Protein AF-A0A1J5AGY9-F1 (afdb_monomer)

Foldseek 3Di:
DDDDDDDDDLPVLVVVLVVLVVVLVVLLVVLVVVLVVLVVVLVVLVVLLVVLVVQLVVLVVQLVVLVVVLVVQQVPWDADPVRDIDGGDSVVSVVSNVVSVVSSVVSVVSNVVSVVVSVVSVVVSVVSVVVSVVVNCCSVVVSVVSSVVSVVVSVVVVVSVVPDDDPPPPDDDDDPDDDDDDPDPVVQAAEPVRLVVQVVCVVVVHDHDPVNLVNLQGHHDDDDPPCLVVVLVVLVVCCPDVSLVVVCPPDPSSVSVVVSSVVVNVNSVVVVPPD

Solvent-accessible surface area (backbone atoms only — not comparable to full-atom values): 15705 Å² total; per-residue (Å²): 135,87,82,82,79,88,82,87,60,66,65,60,44,54,51,49,39,51,49,46,53,51,51,36,52,54,53,53,50,52,54,49,52,52,52,51,52,53,49,53,51,51,52,52,42,52,52,50,43,53,49,30,52,52,49,30,56,54,29,51,51,49,28,53,52,29,48,53,50,33,54,52,40,68,66,62,42,51,65,50,97,87,69,50,76,45,80,55,90,43,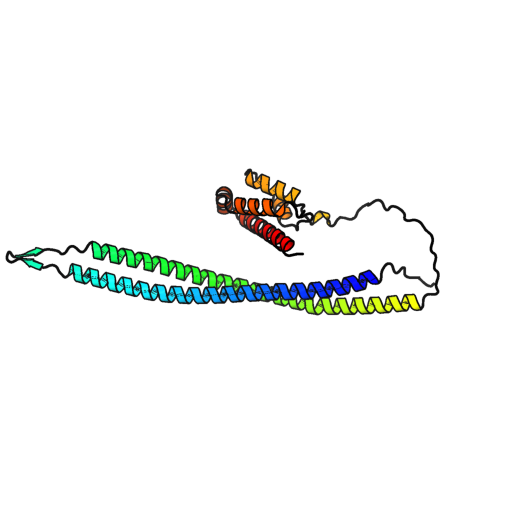65,72,36,52,52,50,27,52,52,32,48,51,56,27,51,53,32,51,52,51,38,52,51,42,53,54,49,46,54,52,50,53,51,54,48,53,55,46,52,57,54,50,49,54,50,50,50,47,43,51,57,53,40,52,52,50,36,52,51,38,52,50,52,45,54,53,51,54,52,50,62,74,68,51,80,88,76,82,78,86,82,80,80,85,77,87,75,76,92,74,80,71,91,49,76,73,80,63,44,28,42,51,69,59,47,48,57,53,50,54,38,48,75,71,69,48,89,79,51,77,65,58,58,54,46,53,66,35,56,69,75,56,84,61,87,86,50,54,73,62,52,51,55,49,52,54,52,49,75,69,31,68,68,50,58,54,58,51,71,81,41,85,69,34,59,58,50,52,53,32,53,54,51,50,52,53,51,55,54,54,60,69,71,53,132

pLDDT: mean 78.08, std 20.49, range [33.09, 98.69]

Structure (mmCIF, N/CA/C/O backbone):
data_AF-A0A1J5AGY9-F1
#
_entry.id   AF-A0A1J5AGY9-F1
#
loop_
_atom_site.group_PDB
_atom_site.id
_atom_site.type_symbol
_atom_site.label_atom_id
_atom_site.label_alt_id
_atom_site.label_comp_id
_atom_site.label_asym_id
_atom_site.label_entity_id
_atom_site.label_seq_id
_atom_site.pdbx_PDB_ins_code
_atom_site.Cartn_x
_atom_site.Cartn_y
_atom_site.Cartn_z
_atom_site.occupancy
_atom_site.B_iso_or_equiv
_atom_site.auth_seq_id
_atom_site.auth_comp_id
_atom_site.auth_asym_id
_atom_site.auth_atom_id
_atom_site.pdbx_PDB_model_num
ATOM 1 N N . MET A 1 1 ? -34.374 6.548 60.347 1.00 33.75 1 MET A N 1
ATOM 2 C CA . MET A 1 1 ? -34.953 7.187 59.148 1.00 33.75 1 MET A CA 1
ATOM 3 C C . MET A 1 1 ? -34.554 6.339 57.958 1.00 33.75 1 MET A C 1
ATOM 5 O O . MET A 1 1 ? -33.391 6.348 57.582 1.00 33.75 1 MET A O 1
ATOM 9 N N . SER A 1 2 ? -35.465 5.507 57.465 1.00 40.56 2 SER A N 1
ATOM 10 C CA . SER A 1 2 ? -35.191 4.561 56.382 1.00 40.56 2 SER A CA 1
ATOM 11 C C . SER A 1 2 ? -35.392 5.294 55.059 1.00 40.56 2 SER A C 1
ATOM 13 O O . SER A 1 2 ? -36.526 5.502 54.638 1.00 40.56 2 SER A O 1
ATOM 15 N N . ALA A 1 3 ? -34.308 5.758 54.439 1.00 46.19 3 ALA A N 1
ATOM 16 C CA . ALA A 1 3 ? -34.376 6.307 53.092 1.00 46.19 3 ALA A CA 1
ATOM 17 C C . ALA A 1 3 ? -34.614 5.145 52.114 1.00 46.19 3 ALA A C 1
ATOM 19 O O . ALA A 1 3 ? -33.726 4.326 51.887 1.00 46.19 3 ALA A O 1
ATOM 20 N N . SER A 1 4 ? -35.833 5.029 51.590 1.00 50.81 4 SER A N 1
ATOM 21 C CA . SER A 1 4 ? -36.157 4.093 50.514 1.00 50.81 4 SER A CA 1
ATOM 22 C C . SER A 1 4 ? -35.547 4.585 49.201 1.00 50.81 4 SER A C 1
ATOM 24 O O . SER A 1 4 ? -35.786 5.730 48.814 1.00 50.81 4 SER A O 1
ATOM 26 N N . ALA A 1 5 ? -34.779 3.742 48.512 1.00 57.56 5 ALA A N 1
ATOM 27 C CA . ALA A 1 5 ? -34.197 4.059 47.211 1.00 57.56 5 ALA A CA 1
ATOM 28 C C . ALA A 1 5 ? -35.205 3.754 46.089 1.00 57.56 5 ALA A C 1
ATOM 30 O O . ALA A 1 5 ? -35.786 2.671 46.052 1.00 57.56 5 ALA A O 1
ATOM 31 N N . HIS A 1 6 ? -35.424 4.703 45.174 1.00 52.31 6 HIS A N 1
ATOM 32 C CA . HIS A 1 6 ? -36.356 4.543 44.054 1.00 52.31 6 HIS A CA 1
ATOM 33 C C . HIS A 1 6 ? -35.640 3.884 42.863 1.00 52.31 6 HIS A C 1
ATOM 35 O O . HIS A 1 6 ? -35.004 4.558 42.053 1.00 52.31 6 HIS A O 1
ATOM 41 N N . VAL A 1 7 ? -35.690 2.553 42.786 1.00 62.47 7 VAL A N 1
ATOM 42 C CA . VAL A 1 7 ? -35.046 1.774 41.716 1.00 62.47 7 VAL A CA 1
ATOM 43 C C . VAL A 1 7 ? -35.918 1.824 40.458 1.00 62.47 7 VAL A C 1
ATOM 45 O O . VAL A 1 7 ? -36.996 1.240 40.436 1.00 62.47 7 VAL A O 1
ATOM 48 N N . GLN A 1 8 ? -35.471 2.538 39.419 1.00 67.75 8 GLN A N 1
ATOM 49 C CA . GLN A 1 8 ? -36.268 2.756 38.201 1.00 67.75 8 GLN A CA 1
ATOM 50 C C . GLN A 1 8 ? -36.145 1.625 37.165 1.00 67.75 8 GLN A C 1
ATOM 52 O O . GLN A 1 8 ? -37.133 1.300 36.515 1.00 67.75 8 GLN A O 1
ATOM 57 N N . SER A 1 9 ? -34.959 1.023 36.986 1.00 75.69 9 SER A N 1
ATOM 58 C CA . SER A 1 9 ? -34.772 -0.088 36.037 1.00 75.69 9 SER A CA 1
ATOM 59 C C . SER A 1 9 ? -33.483 -0.873 36.298 1.00 75.69 9 SER A C 1
ATOM 61 O O . SER A 1 9 ? -32.386 -0.371 36.062 1.00 75.69 9 SER A O 1
ATOM 63 N N . ILE A 1 10 ? -33.616 -2.122 36.755 1.00 83.12 10 ILE A N 1
ATOM 64 C CA . ILE A 1 10 ? -32.500 -3.085 36.839 1.00 83.12 10 ILE A CA 1
ATOM 65 C C . ILE A 1 10 ? -32.135 -3.593 35.436 1.00 83.12 10 ILE A C 1
ATOM 67 O O . ILE A 1 10 ? -30.956 -3.755 35.127 1.00 83.12 10 ILE A O 1
ATOM 71 N N . GLN A 1 11 ? -33.134 -3.747 34.558 1.00 83.25 11 GLN A N 1
ATOM 72 C CA . GLN A 1 11 ? -32.946 -4.195 33.176 1.00 83.25 11 GLN A CA 1
ATOM 73 C C . GLN A 1 11 ? -31.962 -3.300 32.410 1.00 83.25 11 GLN A C 1
ATOM 75 O O . GLN A 1 11 ? -31.091 -3.806 31.715 1.00 83.25 11 GLN A O 1
ATOM 80 N N . ALA A 1 12 ? -32.021 -1.979 32.615 1.00 86.69 12 ALA A N 1
ATOM 81 C CA . ALA A 1 12 ? -31.101 -1.041 31.971 1.00 86.69 12 ALA A CA 1
ATOM 82 C C . ALA A 1 12 ? -29.620 -1.296 32.324 1.00 86.69 12 ALA A C 1
ATOM 84 O O . ALA A 1 12 ? -28.738 -1.047 31.501 1.00 86.69 12 ALA A O 1
ATOM 85 N N . LEU A 1 13 ? -29.327 -1.799 33.531 1.00 88.44 13 LEU A N 1
ATOM 86 C CA . LEU A 1 13 ? -27.960 -2.135 33.945 1.00 88.44 13 LEU A CA 1
ATOM 87 C C . LEU A 1 13 ? -27.463 -3.417 33.269 1.00 88.44 13 LEU A C 1
ATOM 89 O O . LEU A 1 13 ? -26.303 -3.475 32.854 1.00 88.44 13 LEU A O 1
ATOM 93 N N . ASP A 1 14 ? -28.327 -4.425 33.131 1.00 88.50 14 ASP A N 1
ATOM 94 C CA . ASP A 1 14 ? -27.970 -5.668 32.442 1.00 88.50 14 ASP A CA 1
ATOM 95 C C . ASP A 1 14 ? -27.850 -5.451 30.923 1.00 88.50 14 ASP A C 1
ATOM 97 O O . ASP A 1 14 ? -26.897 -5.927 30.298 1.00 88.50 14 ASP A O 1
ATOM 101 N N . ASP A 1 15 ? -28.713 -4.609 30.345 1.00 90.94 15 ASP A N 1
ATOM 102 C CA . ASP A 1 15 ? -28.623 -4.171 28.950 1.00 90.94 15 ASP A CA 1
ATOM 103 C C . ASP A 1 15 ? -27.297 -3.446 28.677 1.00 90.94 15 ASP A C 1
ATOM 105 O O . ASP A 1 15 ? -26.617 -3.744 27.688 1.00 90.94 15 ASP A O 1
ATOM 109 N N . LEU A 1 16 ? -26.884 -2.535 29.571 1.00 91.06 16 LEU A N 1
ATOM 110 C CA . LEU A 1 16 ? -25.600 -1.836 29.478 1.00 91.06 16 LEU A CA 1
ATOM 111 C C . LEU A 1 16 ? -24.417 -2.806 29.596 1.00 91.06 16 LEU A C 1
ATOM 113 O O . LEU A 1 16 ? -23.471 -2.724 28.810 1.00 91.06 16 LEU A O 1
ATOM 117 N N . LYS A 1 17 ? -24.467 -3.756 30.535 1.00 91.19 17 LYS A N 1
ATOM 118 C CA . LYS A 1 17 ? -23.443 -4.803 30.689 1.00 91.19 17 LYS A CA 1
ATOM 119 C C . LYS A 1 17 ? -23.304 -5.638 29.411 1.00 91.19 17 LYS A C 1
ATOM 121 O O . LYS A 1 17 ? -22.180 -5.916 28.976 1.00 91.19 17 LYS A O 1
ATOM 126 N N . GLY A 1 18 ? -24.426 -6.002 28.790 1.00 93.19 18 GLY A N 1
ATOM 127 C CA . GLY A 1 18 ? -24.460 -6.692 27.501 1.00 93.19 18 GLY A CA 1
ATOM 128 C C . GLY A 1 18 ? -23.907 -5.837 26.358 1.00 93.19 18 GLY A C 1
ATOM 129 O O . GLY A 1 18 ? -23.096 -6.319 25.566 1.00 93.19 18 GLY A O 1
ATOM 130 N N . ALA A 1 19 ? -24.284 -4.557 26.296 1.00 93.81 19 ALA A N 1
ATOM 131 C CA . ALA A 1 19 ? -23.793 -3.609 25.295 1.00 93.81 19 ALA A CA 1
ATOM 132 C C . ALA A 1 19 ? -22.272 -3.414 25.375 1.00 93.81 19 ALA A C 1
ATOM 134 O O . ALA A 1 19 ? -21.602 -3.442 24.347 1.00 93.81 19 ALA A O 1
ATOM 135 N N . LEU A 1 20 ? -21.715 -3.315 26.584 1.00 94.25 20 LEU A N 1
ATOM 136 C CA . LEU A 1 20 ? -20.270 -3.251 26.818 1.00 94.25 20 LEU A CA 1
ATOM 137 C C . LEU A 1 20 ? -19.538 -4.500 26.302 1.00 94.25 20 LEU A C 1
ATOM 139 O O . LEU A 1 20 ? -18.468 -4.395 25.702 1.00 94.25 20 LEU A O 1
ATOM 143 N N . GLY A 1 21 ? -20.132 -5.683 26.482 1.00 93.00 21 GLY A N 1
ATOM 144 C CA . GLY A 1 21 ? -19.574 -6.937 25.973 1.00 93.00 21 GLY A CA 1
ATOM 145 C C . GLY A 1 21 ? -19.531 -6.987 24.447 1.00 93.00 21 GLY A C 1
ATOM 146 O O . GLY A 1 21 ? -18.503 -7.362 23.880 1.00 93.00 21 GLY A O 1
ATOM 147 N N . ARG A 1 22 ? -20.622 -6.561 23.794 1.00 95.69 22 ARG A N 1
ATOM 148 C CA . ARG A 1 22 ? -20.698 -6.447 22.329 1.00 95.69 22 ARG A CA 1
ATOM 149 C C . ARG A 1 22 ? -19.694 -5.433 21.794 1.00 95.69 22 ARG A C 1
ATOM 151 O O . ARG A 1 22 ? -18.901 -5.784 20.930 1.00 95.69 22 ARG A O 1
ATOM 158 N N . PHE A 1 23 ? -19.641 -4.242 22.391 1.00 94.19 23 PHE A N 1
ATOM 159 C CA . PHE A 1 23 ? -18.681 -3.200 22.028 1.00 94.19 23 PHE A CA 1
ATOM 160 C C . PHE A 1 23 ? -17.231 -3.700 22.079 1.00 94.19 23 PHE A C 1
ATOM 162 O O . PHE A 1 23 ? -16.467 -3.461 21.148 1.00 94.19 23 PHE A O 1
ATOM 169 N N . ARG A 1 24 ? -16.844 -4.435 23.133 1.00 95.12 24 ARG A N 1
ATOM 170 C CA . ARG A 1 24 ? -15.504 -5.037 23.214 1.00 95.12 24 ARG A CA 1
ATOM 171 C C . ARG A 1 24 ? -15.242 -5.999 22.054 1.00 95.12 24 ARG A C 1
ATOM 173 O O . ARG A 1 24 ? -14.165 -5.931 21.468 1.00 95.12 24 ARG A O 1
ATOM 180 N N . GLY A 1 25 ? -16.195 -6.880 21.746 1.00 94.62 25 GLY A N 1
ATOM 181 C CA . GLY A 1 25 ? -16.075 -7.831 20.637 1.00 94.62 25 GLY A CA 1
ATOM 182 C C . GLY A 1 25 ? -15.908 -7.127 19.290 1.00 94.62 25 GLY A C 1
ATOM 183 O O . GLY A 1 25 ? -14.923 -7.364 18.597 1.00 94.62 25 GLY A O 1
ATOM 184 N N . GLU A 1 26 ? -16.806 -6.191 18.981 1.00 96.62 26 GLU A N 1
ATOM 185 C CA . GLU A 1 26 ? -16.789 -5.403 17.741 1.00 96.62 26 GLU A CA 1
ATOM 186 C C . GLU A 1 26 ? -15.494 -4.584 17.599 1.00 96.62 26 GLU A C 1
ATOM 188 O O . GLU A 1 26 ? -14.875 -4.561 16.535 1.00 96.62 26 GLU A O 1
ATOM 193 N N . ALA A 1 27 ? -15.022 -3.954 18.681 1.00 94.81 27 ALA A N 1
ATOM 194 C CA . ALA A 1 27 ? -13.773 -3.196 18.670 1.00 94.81 27 ALA A CA 1
ATOM 195 C C . ALA A 1 27 ? -12.551 -4.095 18.420 1.00 94.81 27 ALA A C 1
ATOM 197 O O . ALA A 1 27 ? -11.654 -3.731 17.657 1.00 94.81 27 ALA A O 1
ATOM 198 N N . GLN A 1 28 ? -12.493 -5.273 19.048 1.00 95.06 28 GLN A N 1
ATOM 199 C CA . GLN A 1 28 ? -11.395 -6.221 18.845 1.00 95.06 28 GLN A CA 1
ATOM 200 C C . GLN A 1 28 ? -11.384 -6.783 17.421 1.00 95.06 28 GLN A C 1
ATOM 202 O O . GLN A 1 28 ? -10.312 -6.877 16.817 1.00 95.06 28 GLN A O 1
ATOM 207 N N . GLU A 1 29 ? -12.557 -7.102 16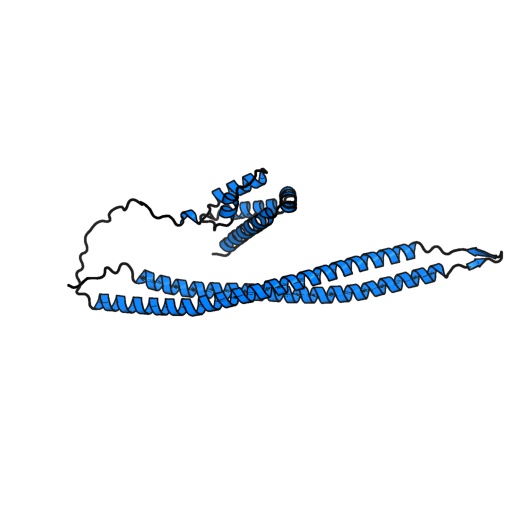.878 1.00 96.62 29 GLU A N 1
ATOM 208 C CA . GLU A 1 29 ? -12.720 -7.561 15.501 1.00 96.62 29 GLU A CA 1
ATOM 209 C C . GLU A 1 29 ? -12.265 -6.494 14.501 1.00 96.62 29 GLU A C 1
ATOM 211 O O . GLU A 1 29 ? -11.408 -6.773 13.659 1.00 96.62 29 GLU A O 1
ATOM 216 N N . ALA A 1 30 ? -12.733 -5.250 14.650 1.00 96.50 30 ALA A N 1
ATOM 217 C CA . ALA A 1 30 ? -12.342 -4.138 13.785 1.00 96.50 30 ALA A CA 1
ATOM 218 C C . ALA A 1 30 ? -10.824 -3.884 13.815 1.00 96.50 30 ALA A C 1
ATOM 220 O O . ALA A 1 30 ? -10.188 -3.727 12.769 1.00 96.50 30 ALA A O 1
ATOM 221 N N . LEU A 1 31 ? -10.210 -3.912 15.006 1.00 96.50 31 LEU A N 1
ATOM 222 C CA . LEU A 1 31 ? -8.757 -3.781 15.148 1.00 96.50 31 LEU A CA 1
ATOM 223 C C . LEU A 1 31 ? -8.003 -4.963 14.523 1.00 96.50 31 LEU A C 1
ATOM 225 O O . LEU A 1 31 ? -6.897 -4.792 14.010 1.00 96.50 31 LEU A O 1
ATOM 229 N N . GLY A 1 32 ? -8.553 -6.174 14.601 1.00 95.25 32 GLY A N 1
ATOM 230 C CA . GLY A 1 32 ? -7.985 -7.358 13.961 1.00 95.25 32 GLY A CA 1
ATOM 231 C C . GLY A 1 32 ? -8.046 -7.275 12.435 1.00 95.25 32 GLY A C 1
ATOM 232 O O . GLY A 1 32 ? -7.049 -7.558 11.770 1.00 95.25 32 GLY A O 1
ATOM 233 N N . ALA A 1 33 ? -9.180 -6.835 11.888 1.00 96.56 33 ALA A N 1
ATOM 234 C CA . ALA A 1 33 ? -9.384 -6.655 10.454 1.00 96.56 33 ALA A CA 1
ATOM 235 C C . ALA A 1 33 ? -8.416 -5.615 9.871 1.00 96.56 33 ALA A C 1
ATOM 237 O O . ALA A 1 33 ? -7.717 -5.900 8.898 1.00 96.56 33 ALA A O 1
ATOM 238 N N . ALA A 1 34 ? -8.290 -4.451 10.515 1.00 95.81 34 ALA A N 1
ATOM 239 C CA . ALA A 1 34 ? -7.338 -3.423 10.096 1.00 95.81 34 ALA A CA 1
ATOM 240 C C . ALA A 1 34 ? -5.879 -3.915 10.166 1.00 95.81 34 ALA A C 1
ATOM 242 O O . ALA A 1 34 ? -5.091 -3.652 9.261 1.00 95.81 34 ALA A O 1
ATOM 243 N N . GLU A 1 35 ? -5.512 -4.697 11.186 1.00 96.50 35 GLU A N 1
ATOM 244 C CA . GLU A 1 35 ? -4.162 -5.266 11.302 1.00 96.50 35 GLU A CA 1
ATOM 245 C C . GLU A 1 35 ? -3.855 -6.287 10.191 1.00 96.50 35 GLU A C 1
ATOM 247 O O . GLU A 1 35 ? -2.726 -6.363 9.704 1.00 96.50 35 GLU A O 1
ATOM 252 N N . GLN A 1 36 ? -4.848 -7.076 9.772 1.00 96.94 36 GLN A N 1
ATOM 253 C CA . GLN A 1 36 ? -4.701 -7.977 8.626 1.00 96.94 36 GLN A CA 1
ATOM 254 C C . GLN A 1 36 ? -4.500 -7.203 7.323 1.00 96.94 36 GLN A C 1
ATOM 256 O O . GLN A 1 36 ? -3.632 -7.575 6.538 1.00 96.94 36 GLN A O 1
ATOM 261 N N . GLU A 1 37 ? -5.249 -6.124 7.110 1.00 96.81 37 GLU A N 1
ATOM 262 C CA . GLU A 1 37 ? -5.139 -5.332 5.884 1.00 96.81 37 GLU A CA 1
ATOM 263 C C . GLU A 1 37 ? -3.804 -4.589 5.780 1.00 96.81 37 GLU A C 1
ATOM 265 O O . GLU A 1 37 ? -3.175 -4.563 4.720 1.00 96.81 37 GLU A O 1
ATOM 270 N N . ILE A 1 38 ? -3.308 -4.076 6.908 1.00 96.00 38 ILE A N 1
ATOM 271 C CA . ILE A 1 38 ? -1.967 -3.490 6.996 1.00 96.00 38 ILE A CA 1
ATOM 272 C C . ILE A 1 38 ? -0.905 -4.522 6.601 1.00 96.00 38 ILE A C 1
ATOM 274 O O . ILE A 1 38 ? -0.046 -4.215 5.777 1.00 96.00 38 ILE A O 1
ATOM 278 N N . ARG A 1 39 ? -0.982 -5.751 7.132 1.00 96.56 39 ARG A N 1
ATOM 279 C CA . ARG A 1 39 ? -0.046 -6.830 6.771 1.00 96.56 39 ARG A CA 1
ATOM 280 C C . ARG A 1 39 ? -0.100 -7.165 5.283 1.00 96.56 39 ARG A C 1
ATOM 282 O O . ARG A 1 39 ? 0.939 -7.158 4.637 1.00 96.56 39 ARG A O 1
ATOM 289 N N . ARG A 1 40 ? -1.299 -7.361 4.719 1.00 96.50 40 ARG A N 1
ATOM 290 C CA . ARG A 1 40 ? -1.468 -7.616 3.275 1.00 96.50 40 ARG A CA 1
ATOM 291 C C . ARG A 1 40 ? -0.849 -6.509 2.425 1.00 96.50 40 ARG A C 1
ATOM 293 O O . ARG A 1 40 ? -0.184 -6.794 1.435 1.00 96.50 40 ARG A O 1
ATOM 300 N N . THR A 1 41 ? -1.037 -5.254 2.828 1.00 95.06 41 THR A N 1
ATOM 301 C CA . THR A 1 41 ? -0.467 -4.095 2.130 1.00 95.06 41 THR A CA 1
ATOM 302 C C . THR A 1 41 ? 1.062 -4.086 2.205 1.00 95.06 41 THR A C 1
ATOM 304 O O . THR A 1 41 ? 1.723 -3.812 1.204 1.00 95.06 41 THR A O 1
ATOM 307 N N . GLN A 1 42 ? 1.636 -4.400 3.370 1.00 95.94 42 GLN A N 1
ATOM 308 C CA . GLN A 1 42 ? 3.086 -4.510 3.554 1.00 95.94 42 GLN A CA 1
ATOM 309 C C . GLN A 1 42 ? 3.679 -5.633 2.698 1.00 95.94 42 GLN A C 1
ATOM 311 O O . GLN A 1 42 ? 4.652 -5.397 1.982 1.00 95.94 42 GLN A O 1
ATOM 316 N N . ASP A 1 43 ? 3.057 -6.813 2.710 1.00 96.88 43 ASP A N 1
ATOM 317 C CA . ASP A 1 43 ? 3.481 -7.963 1.910 1.00 96.88 43 ASP A CA 1
ATOM 318 C C . ASP A 1 43 ? 3.429 -7.633 0.410 1.00 96.88 43 ASP A C 1
ATOM 320 O O . ASP A 1 43 ? 4.414 -7.813 -0.310 1.00 96.88 43 ASP A O 1
ATOM 324 N N . TRP A 1 44 ? 2.329 -7.034 -0.054 1.00 97.12 44 TRP A N 1
ATOM 325 C CA . TRP A 1 44 ? 2.181 -6.594 -1.442 1.00 97.12 44 TRP A CA 1
ATOM 326 C C . TRP A 1 44 ? 3.234 -5.551 -1.850 1.00 97.12 44 TRP A C 1
ATOM 328 O O . TRP A 1 44 ? 3.811 -5.641 -2.938 1.00 97.12 44 TRP A O 1
ATOM 338 N N . LEU A 1 45 ? 3.536 -4.570 -0.991 1.00 95.81 45 LEU A N 1
ATOM 339 C CA . LEU A 1 45 ? 4.590 -3.583 -1.260 1.00 95.81 45 LEU A CA 1
ATOM 340 C C . LEU A 1 45 ? 5.979 -4.226 -1.303 1.00 95.81 45 LEU A C 1
ATOM 342 O O . LEU A 1 45 ? 6.809 -3.830 -2.126 1.00 95.81 45 LEU A O 1
ATOM 346 N N . GLN A 1 46 ? 6.235 -5.228 -0.464 1.00 96.81 46 GLN A N 1
ATOM 347 C CA . GLN A 1 46 ? 7.489 -5.973 -0.474 1.00 96.81 46 GLN A CA 1
ATOM 348 C C . GLN A 1 46 ? 7.642 -6.799 -1.760 1.00 96.81 46 GLN A C 1
ATOM 350 O O . GLN A 1 46 ? 8.712 -6.797 -2.375 1.00 96.81 46 GLN A O 1
ATOM 355 N N . GLU A 1 47 ? 6.573 -7.448 -2.224 1.00 97.31 47 GLU A N 1
ATOM 356 C CA . GLU A 1 47 ? 6.546 -8.120 -3.527 1.00 97.31 47 GLU A CA 1
ATOM 357 C C . GLU A 1 47 ? 6.792 -7.135 -4.675 1.00 97.31 47 GLU A C 1
ATOM 359 O O . GLU A 1 47 ? 7.606 -7.401 -5.564 1.00 97.31 47 GLU A O 1
ATOM 364 N N . ARG A 1 48 ? 6.148 -5.960 -4.640 1.00 97.00 48 ARG A N 1
ATOM 365 C CA . ARG A 1 48 ? 6.360 -4.889 -5.627 1.00 97.00 48 ARG A CA 1
ATOM 366 C C . ARG A 1 48 ? 7.796 -4.388 -5.622 1.00 97.00 48 ARG A C 1
ATOM 368 O O . ARG A 1 48 ? 8.352 -4.153 -6.694 1.00 97.00 48 ARG A O 1
ATOM 375 N N . LEU A 1 49 ? 8.408 -4.251 -4.448 1.00 97.56 49 LEU A N 1
ATOM 376 C CA . LEU A 1 49 ? 9.802 -3.840 -4.321 1.00 97.56 49 LEU A CA 1
ATOM 377 C C . LEU A 1 49 ? 10.717 -4.847 -5.023 1.00 97.56 49 LEU A C 1
ATOM 379 O O . LEU A 1 49 ? 11.546 -4.452 -5.842 1.00 97.56 49 LEU A O 1
ATOM 383 N N . ASN A 1 50 ? 10.529 -6.138 -4.746 1.00 97.81 50 ASN A N 1
ATOM 384 C CA . ASN A 1 50 ? 11.308 -7.213 -5.359 1.00 97.81 50 ASN A CA 1
ATOM 385 C C . ASN A 1 50 ? 11.105 -7.254 -6.882 1.00 97.81 50 ASN A C 1
ATOM 387 O O . ASN A 1 50 ? 12.070 -7.362 -7.639 1.00 97.81 50 ASN A O 1
ATOM 391 N N . TYR A 1 51 ? 9.857 -7.114 -7.339 1.00 98.31 51 TYR A N 1
ATOM 392 C CA . TYR A 1 51 ? 9.521 -7.055 -8.759 1.00 98.31 51 TYR A CA 1
ATOM 393 C C . TYR A 1 51 ? 10.266 -5.920 -9.467 1.00 98.31 51 TYR A C 1
ATOM 395 O O . TYR A 1 51 ? 10.973 -6.168 -10.441 1.00 98.31 51 TYR A O 1
ATOM 403 N N . TRP A 1 52 ? 10.177 -4.687 -8.960 1.00 97.19 52 TRP A N 1
ATOM 404 C CA . TRP A 1 52 ? 10.817 -3.544 -9.612 1.00 97.19 52 TRP A CA 1
ATOM 405 C C . TRP A 1 52 ? 12.344 -3.590 -9.548 1.00 97.19 52 TRP A C 1
ATOM 407 O O . TRP A 1 52 ? 12.995 -3.174 -10.500 1.00 97.19 52 TRP A O 1
ATOM 417 N N . GLN A 1 53 ? 12.933 -4.156 -8.491 1.00 98.44 53 GLN A N 1
ATOM 418 C CA . GLN A 1 53 ? 14.378 -4.415 -8.448 1.00 98.44 53 GLN A CA 1
ATOM 419 C C . GLN A 1 53 ? 14.815 -5.376 -9.562 1.00 98.44 53 GLN A C 1
ATOM 421 O O . GLN A 1 53 ? 15.770 -5.094 -10.288 1.00 98.44 53 GLN A O 1
ATOM 426 N N . ASN A 1 54 ? 14.094 -6.485 -9.734 1.00 98.38 54 ASN A N 1
ATOM 427 C CA . ASN A 1 54 ? 14.374 -7.452 -10.796 1.00 98.38 54 ASN A CA 1
ATOM 428 C C . ASN A 1 54 ? 14.179 -6.839 -12.184 1.00 98.38 54 ASN A C 1
ATOM 430 O O . ASN A 1 54 ? 14.988 -7.052 -13.086 1.00 98.38 54 ASN A O 1
ATOM 434 N N . GLU A 1 55 ? 13.136 -6.034 -12.345 1.00 97.62 55 GLU A N 1
ATOM 435 C CA . GLU A 1 55 ? 12.836 -5.341 -13.587 1.00 97.62 55 GLU A CA 1
ATOM 436 C C . GLU A 1 55 ? 13.882 -4.288 -13.964 1.00 97.62 55 GLU A C 1
ATOM 438 O O . GLU A 1 55 ? 14.240 -4.184 -15.137 1.00 97.62 55 GLU A O 1
ATOM 443 N N . VAL A 1 56 ? 14.405 -3.535 -12.992 1.00 98.50 56 VAL A N 1
ATOM 444 C CA . VAL A 1 56 ? 15.536 -2.621 -13.207 1.00 98.50 56 VAL A CA 1
ATOM 445 C C . VAL A 1 56 ? 16.752 -3.412 -13.684 1.00 98.50 56 VAL A C 1
ATOM 447 O O . VAL A 1 56 ? 17.313 -3.082 -14.726 1.00 98.50 56 VAL A O 1
ATOM 450 N N . ASN A 1 57 ? 17.109 -4.508 -13.008 1.00 98.56 57 ASN A N 1
ATOM 451 C CA . ASN A 1 57 ? 18.237 -5.353 -13.415 1.00 98.56 57 ASN A CA 1
ATOM 452 C C . ASN A 1 57 ? 18.061 -5.903 -14.843 1.00 98.56 57 ASN A C 1
ATOM 454 O O . ASN A 1 57 ? 18.990 -5.860 -15.653 1.00 98.56 57 ASN A O 1
ATOM 458 N N . ARG A 1 58 ? 16.856 -6.382 -15.179 1.00 98.38 58 ARG A N 1
ATOM 459 C CA . ARG A 1 58 ? 16.519 -6.885 -16.518 1.00 98.38 58 ARG A CA 1
ATOM 460 C C . ARG A 1 58 ? 16.673 -5.802 -17.585 1.00 98.38 58 ARG A C 1
ATOM 462 O O . ARG A 1 58 ? 17.311 -6.034 -18.608 1.00 98.38 58 ARG A O 1
ATOM 469 N N . ARG A 1 59 ? 16.119 -4.613 -17.347 1.00 97.88 59 ARG A N 1
ATOM 470 C CA . ARG A 1 59 ? 16.150 -3.499 -18.307 1.00 97.88 59 ARG A CA 1
ATOM 471 C C . ARG A 1 59 ? 17.540 -2.883 -18.444 1.00 97.88 59 ARG A C 1
ATOM 473 O O . ARG A 1 59 ? 17.912 -2.474 -19.539 1.00 97.88 59 ARG A O 1
ATOM 480 N N . GLN A 1 60 ? 18.350 -2.882 -17.386 1.00 98.62 60 GLN A N 1
ATOM 481 C CA . GLN A 1 60 ? 19.768 -2.519 -17.476 1.00 98.62 60 GLN A CA 1
ATOM 482 C C . GLN A 1 60 ? 20.520 -3.446 -18.434 1.00 98.62 60 GLN A C 1
ATOM 484 O O . GLN A 1 60 ? 21.324 -2.981 -19.243 1.00 98.62 60 GLN A O 1
ATOM 489 N N . GLU A 1 61 ? 20.240 -4.747 -18.385 1.00 98.62 61 GLU A N 1
ATOM 490 C CA . GLU A 1 61 ? 20.823 -5.708 -19.318 1.00 98.62 61 GLU A CA 1
ATOM 491 C C . GLU A 1 61 ? 20.332 -5.484 -20.761 1.00 98.62 61 GLU A C 1
ATOM 493 O O . GLU A 1 61 ? 21.128 -5.542 -21.697 1.00 98.62 61 GLU A O 1
ATOM 498 N N . GLU A 1 62 ? 19.058 -5.134 -20.966 1.00 98.12 62 GLU A N 1
ATOM 499 C CA . GLU A 1 62 ? 18.542 -4.735 -22.287 1.00 98.12 62 GLU A CA 1
ATOM 500 C C . GLU A 1 62 ? 19.257 -3.495 -22.840 1.00 98.12 62 GLU A C 1
ATOM 502 O O . GLU A 1 62 ? 19.668 -3.492 -24.003 1.00 98.12 62 GLU A O 1
ATOM 507 N N . VAL A 1 63 ? 19.478 -2.474 -22.006 1.00 98.69 63 VAL A N 1
ATOM 508 C CA . VAL A 1 63 ? 20.243 -1.274 -22.380 1.00 98.69 63 VAL A CA 1
ATOM 509 C C . VAL A 1 63 ? 21.671 -1.644 -22.779 1.00 98.69 63 VAL A C 1
ATOM 511 O O . VAL A 1 63 ? 22.143 -1.198 -23.825 1.00 98.69 63 VAL A O 1
ATOM 514 N N . ARG A 1 64 ? 22.355 -2.501 -22.007 1.00 98.69 64 ARG A N 1
ATOM 515 C CA . ARG A 1 64 ? 23.711 -2.972 -22.347 1.00 98.69 64 ARG A CA 1
ATOM 516 C C . ARG A 1 64 ? 23.739 -3.702 -23.688 1.00 98.69 64 ARG A C 1
ATOM 518 O O . ARG A 1 64 ? 24.624 -3.446 -24.505 1.00 98.69 64 ARG A O 1
ATOM 525 N N . ARG A 1 65 ? 22.763 -4.575 -23.949 1.00 98.44 65 ARG A N 1
ATOM 526 C CA . ARG A 1 65 ? 22.649 -5.308 -25.221 1.00 98.44 65 ARG A CA 1
ATOM 527 C C . ARG A 1 65 ? 22.389 -4.378 -26.401 1.00 98.44 65 ARG A C 1
ATOM 529 O O . ARG A 1 65 ? 23.039 -4.537 -27.435 1.00 98.44 65 ARG A O 1
ATOM 536 N N . ALA A 1 66 ? 21.481 -3.414 -26.248 1.00 98.38 66 ALA A N 1
ATOM 537 C CA . ALA A 1 66 ? 21.175 -2.425 -27.278 1.00 98.38 66 ALA A CA 1
ATOM 538 C C . ALA A 1 66 ? 22.386 -1.524 -27.571 1.00 98.38 66 ALA A C 1
ATOM 540 O O . ALA A 1 66 ? 22.729 -1.320 -28.733 1.00 98.38 66 ALA A O 1
ATOM 541 N N . ALA A 1 67 ? 23.096 -1.073 -26.532 1.00 98.44 67 ALA A N 1
ATOM 542 C CA . ALA A 1 67 ? 24.318 -0.286 -26.675 1.00 98.44 67 ALA A CA 1
ATOM 543 C C . ALA A 1 67 ? 25.422 -1.076 -27.394 1.00 98.44 67 ALA A C 1
ATOM 545 O O . ALA A 1 67 ? 26.058 -0.564 -28.312 1.00 98.44 67 ALA A O 1
ATOM 546 N N . ALA A 1 68 ? 25.608 -2.353 -27.043 1.00 98.50 68 ALA A N 1
ATOM 547 C CA . ALA A 1 68 ? 26.558 -3.221 -27.731 1.00 98.50 68 ALA A CA 1
ATOM 548 C C . ALA A 1 68 ? 26.167 -3.470 -29.199 1.00 98.50 68 ALA A C 1
ATOM 550 O O . ALA A 1 68 ? 27.041 -3.562 -30.057 1.00 98.50 68 ALA A O 1
ATOM 551 N N . ALA A 1 69 ? 24.871 -3.589 -29.510 1.00 98.00 69 ALA A N 1
ATOM 552 C CA . ALA A 1 69 ? 24.390 -3.732 -30.884 1.00 98.00 69 ALA A CA 1
ATOM 553 C C . ALA A 1 69 ? 24.634 -2.468 -31.716 1.00 98.00 69 ALA A C 1
ATOM 555 O O . ALA A 1 69 ? 25.135 -2.574 -32.834 1.00 98.00 69 ALA A O 1
ATOM 556 N N . LEU A 1 70 ? 24.364 -1.292 -31.144 1.00 98.19 70 LEU A N 1
ATOM 557 C CA . LEU A 1 70 ? 24.679 -0.010 -31.767 1.00 98.19 70 LEU A CA 1
ATOM 558 C C . LEU A 1 70 ? 26.182 0.118 -32.044 1.00 98.19 70 LEU A C 1
ATOM 560 O O . LEU A 1 70 ? 26.563 0.412 -33.172 1.00 98.19 70 LEU A O 1
ATOM 564 N N . ALA A 1 71 ? 27.031 -0.192 -31.061 1.00 97.75 71 ALA A N 1
ATOM 565 C CA . ALA A 1 71 ? 28.483 -0.151 -31.230 1.00 97.75 71 ALA A CA 1
ATOM 566 C C . ALA A 1 71 ? 28.972 -1.103 -32.338 1.00 97.75 71 ALA A C 1
ATOM 568 O O . ALA A 1 71 ? 29.833 -0.737 -33.136 1.00 97.75 71 ALA A O 1
ATOM 569 N N . ARG A 1 72 ? 28.396 -2.313 -32.436 1.00 97.56 72 ARG A N 1
ATOM 570 C CA . ARG A 1 72 ? 28.699 -3.252 -33.531 1.00 97.56 72 ARG A CA 1
ATOM 571 C C . ARG A 1 72 ? 28.276 -2.712 -34.894 1.00 97.56 72 ARG A C 1
ATOM 573 O O . ARG A 1 72 ? 29.034 -2.871 -35.843 1.00 97.56 72 ARG A O 1
ATOM 580 N N . CYS A 1 73 ? 27.100 -2.089 -34.988 1.00 97.31 73 CYS A N 1
ATOM 581 C CA . CYS A 1 73 ? 26.653 -1.447 -36.222 1.00 97.31 73 CYS A CA 1
ATOM 582 C C . CYS A 1 73 ? 27.607 -0.319 -36.617 1.00 97.31 73 CYS A C 1
ATOM 584 O O . CYS A 1 73 ? 28.102 -0.307 -37.731 1.00 97.31 73 CYS A O 1
ATOM 586 N N . GLN A 1 74 ? 27.953 0.578 -35.691 1.00 95.50 74 GLN A N 1
ATOM 587 C CA . GLN A 1 74 ? 28.860 1.697 -35.968 1.00 95.50 74 GLN A CA 1
ATOM 588 C C . GLN A 1 74 ? 30.243 1.229 -36.449 1.00 95.50 74 GLN A C 1
ATOM 590 O O . GLN A 1 74 ? 30.865 1.887 -37.280 1.00 95.50 74 GLN A O 1
ATOM 595 N N . ALA A 1 75 ? 30.703 0.069 -35.972 1.00 95.50 75 ALA A N 1
ATOM 596 C CA . ALA A 1 75 ? 31.956 -0.551 -36.392 1.00 95.50 75 ALA A CA 1
ATOM 597 C C . ALA A 1 75 ? 31.877 -1.322 -37.727 1.00 95.50 75 ALA A C 1
ATOM 599 O O . ALA A 1 75 ? 32.914 -1.751 -38.225 1.00 95.50 75 ALA A O 1
ATOM 600 N N . SER A 1 76 ? 30.692 -1.520 -38.319 1.00 95.19 76 SER A N 1
ATOM 601 C CA . SER A 1 76 ? 30.519 -2.315 -39.547 1.00 95.19 76 SER A CA 1
ATOM 602 C C . SER A 1 76 ? 30.683 -1.514 -40.844 1.00 95.19 76 SER A C 1
ATOM 604 O O . SER A 1 76 ? 30.298 -1.995 -41.912 1.00 95.19 76 SER A O 1
ATOM 606 N N . GLY A 1 77 ? 31.201 -0.286 -40.769 1.00 92.69 77 GLY A N 1
ATOM 607 C CA . GLY A 1 77 ? 31.566 0.480 -41.958 1.00 92.69 77 GLY A CA 1
ATOM 608 C C . GLY A 1 77 ? 32.691 -0.196 -42.735 1.00 92.69 77 GLY A C 1
ATOM 609 O O . GLY A 1 77 ? 33.500 -0.932 -42.170 1.00 92.69 77 GLY A O 1
ATOM 610 N N . TYR A 1 78 ? 32.744 0.042 -44.041 1.00 93.12 78 TYR A N 1
ATOM 611 C CA . TYR A 1 78 ? 33.755 -0.558 -44.910 1.00 93.12 78 TYR A CA 1
ATOM 612 C C . TYR A 1 78 ? 34.319 0.464 -45.891 1.00 93.12 78 TYR A C 1
ATOM 614 O O . TYR A 1 78 ? 33.666 1.446 -46.239 1.00 93.12 78 TYR A O 1
ATOM 622 N N . THR A 1 79 ? 35.541 0.218 -46.351 1.00 94.38 79 THR A N 1
ATOM 623 C CA . THR A 1 79 ? 36.197 1.030 -47.379 1.00 94.38 79 THR A CA 1
ATOM 624 C C . THR A 1 79 ? 36.110 0.306 -48.719 1.00 94.38 79 THR A C 1
ATOM 626 O O . THR A 1 79 ? 36.402 -0.890 -48.793 1.00 94.38 79 THR A O 1
ATOM 629 N N . ASP A 1 80 ? 35.684 1.004 -49.770 1.00 92.25 80 ASP A N 1
ATOM 630 C CA . ASP A 1 80 ? 35.614 0.444 -51.122 1.00 92.25 80 ASP A CA 1
ATOM 631 C C . ASP A 1 80 ? 37.003 0.309 -51.781 1.00 92.25 80 ASP A C 1
ATOM 633 O O . ASP A 1 80 ? 38.036 0.695 -51.226 1.00 92.25 80 ASP A O 1
ATOM 637 N N . ARG A 1 81 ? 37.044 -0.266 -52.991 1.00 90.56 81 ARG A N 1
ATOM 638 C CA . ARG A 1 81 ? 38.293 -0.433 -53.758 1.00 90.56 81 ARG A CA 1
ATOM 639 C C . ARG A 1 81 ? 38.908 0.897 -54.201 1.00 90.56 81 ARG A C 1
ATOM 641 O O . ARG A 1 81 ? 40.094 0.925 -54.514 1.00 90.56 81 ARG A O 1
ATOM 648 N N . GLU A 1 82 ? 38.126 1.975 -54.217 1.00 93.00 82 GLU A N 1
ATOM 649 C CA . GLU A 1 82 ? 38.586 3.330 -54.525 1.00 93.00 82 GLU A CA 1
ATOM 650 C C . GLU A 1 82 ? 39.085 4.085 -53.278 1.00 93.00 82 GLU A C 1
ATOM 652 O O . GLU A 1 82 ? 39.473 5.249 -53.378 1.00 93.00 82 GLU A O 1
ATOM 657 N N . GLY A 1 83 ? 39.105 3.439 -52.107 1.00 92.44 83 GLY A N 1
ATOM 658 C CA . GLY A 1 83 ? 39.578 4.027 -50.856 1.00 92.44 83 GLY A CA 1
ATOM 659 C C . GLY A 1 83 ? 38.557 4.928 -50.153 1.00 92.44 83 GLY A C 1
ATOM 660 O O . GLY A 1 83 ? 38.922 5.603 -49.190 1.00 92.44 83 GLY A O 1
ATOM 661 N N . ARG A 1 84 ? 37.289 4.958 -50.589 1.00 93.25 84 ARG A N 1
ATOM 662 C CA . ARG A 1 84 ? 36.231 5.740 -49.930 1.00 93.25 84 ARG A CA 1
ATOM 663 C C . ARG A 1 84 ? 35.575 4.924 -48.824 1.00 93.25 84 ARG A C 1
ATOM 665 O O . ARG A 1 84 ? 35.206 3.768 -49.020 1.00 93.25 84 ARG A O 1
ATOM 672 N N . TYR A 1 85 ? 35.422 5.545 -47.659 1.00 92.81 85 TYR A N 1
ATOM 673 C CA . TYR A 1 85 ? 34.753 4.943 -46.510 1.00 92.81 85 TYR A CA 1
ATOM 674 C C . TYR A 1 85 ? 33.233 5.107 -46.608 1.00 92.81 85 TYR A C 1
ATOM 676 O O . TYR A 1 85 ? 32.735 6.220 -46.789 1.00 92.81 85 TYR A O 1
ATOM 684 N N . HIS A 1 86 ? 32.505 4.006 -46.433 1.00 92.62 86 HIS A N 1
ATOM 685 C CA . HIS A 1 86 ? 31.046 3.952 -46.399 1.00 92.62 86 HIS A CA 1
ATOM 686 C C . HIS A 1 86 ? 30.586 3.679 -44.969 1.00 92.62 86 HIS A C 1
ATOM 688 O O . HIS A 1 86 ? 30.820 2.598 -44.418 1.00 92.62 86 HIS A O 1
ATOM 694 N N . ALA A 1 87 ? 29.939 4.675 -44.360 1.00 92.38 87 ALA A N 1
ATOM 695 C CA . ALA A 1 87 ? 29.376 4.545 -43.023 1.00 92.38 87 ALA A CA 1
ATOM 696 C C . ALA A 1 87 ? 28.094 3.684 -43.046 1.00 92.38 87 ALA A C 1
ATOM 698 O O . ALA A 1 87 ? 27.287 3.820 -43.969 1.00 92.38 87 ALA A O 1
ATOM 699 N N . PRO A 1 88 ? 27.884 2.818 -42.043 1.00 95.00 88 PRO A N 1
ATOM 700 C CA . PRO A 1 88 ? 26.668 2.023 -41.920 1.00 95.00 88 PRO A CA 1
ATOM 701 C C . PRO A 1 88 ? 25.501 2.877 -41.400 1.00 95.00 88 PRO A C 1
ATOM 703 O O . PRO A 1 88 ? 25.697 3.781 -40.588 1.00 95.00 88 PRO A O 1
ATOM 706 N N . ASP A 1 89 ? 24.275 2.572 -41.834 1.00 95.12 89 ASP A N 1
ATOM 707 C CA . ASP A 1 89 ? 23.062 3.162 -41.255 1.00 95.12 89 ASP A CA 1
ATOM 708 C C . ASP A 1 89 ? 22.704 2.444 -39.947 1.00 95.12 89 ASP A C 1
ATOM 710 O O . ASP A 1 89 ? 22.325 1.269 -39.944 1.00 95.12 89 ASP A O 1
ATOM 714 N N . CYS A 1 90 ? 22.834 3.162 -38.830 1.00 96.69 90 CYS A N 1
ATOM 715 C CA . CYS A 1 90 ? 22.587 2.640 -37.488 1.00 96.69 90 CYS A CA 1
ATOM 716 C C . CYS A 1 90 ? 21.371 3.261 -36.786 1.00 96.69 90 CYS A C 1
ATOM 718 O O . CYS A 1 90 ? 21.155 2.992 -35.602 1.00 96.69 90 CYS A O 1
ATOM 720 N N . THR A 1 91 ? 20.543 4.028 -37.500 1.00 97.44 91 THR A N 1
ATOM 721 C CA . THR A 1 91 ? 19.387 4.763 -36.943 1.00 97.44 91 THR A CA 1
ATOM 722 C C . THR A 1 91 ? 18.412 3.869 -36.162 1.00 97.44 91 THR A C 1
ATOM 724 O O . THR A 1 91 ? 17.951 4.222 -35.074 1.00 97.44 91 THR A O 1
ATOM 727 N N . ALA A 1 92 ? 18.143 2.655 -36.652 1.00 97.00 92 ALA A N 1
ATOM 728 C CA . ALA A 1 92 ? 17.282 1.688 -35.965 1.00 97.00 92 ALA A CA 1
ATOM 729 C C . ALA A 1 92 ? 17.855 1.221 -34.608 1.00 97.00 92 ALA A C 1
ATOM 731 O O . ALA A 1 92 ? 17.109 1.022 -33.641 1.00 97.00 92 ALA A O 1
ATOM 732 N N . TYR A 1 93 ? 19.179 1.064 -34.510 1.00 96.94 93 TYR A N 1
ATOM 733 C CA . TYR A 1 93 ? 19.853 0.665 -33.271 1.00 96.94 93 TYR A CA 1
ATOM 734 C C . TYR A 1 93 ? 19.878 1.807 -32.252 1.00 96.94 93 TYR A C 1
ATOM 736 O O . TYR A 1 93 ? 19.695 1.559 -31.059 1.00 96.94 93 TYR A O 1
ATOM 744 N N . GLU A 1 94 ? 20.029 3.050 -32.712 1.00 97.75 94 GLU A N 1
ATOM 745 C CA . GLU A 1 94 ? 19.932 4.247 -31.868 1.00 97.75 94 GLU A CA 1
ATOM 746 C C . GLU A 1 94 ? 18.539 4.373 -31.248 1.00 97.75 94 GLU A C 1
ATOM 748 O O . GLU A 1 94 ? 18.412 4.515 -30.030 1.00 97.75 94 GLU A O 1
ATOM 753 N N . HIS A 1 95 ? 17.485 4.222 -32.057 1.00 98.25 95 HIS A N 1
ATOM 754 C CA . HIS A 1 95 ? 16.109 4.240 -31.562 1.00 98.25 95 HIS A CA 1
ATOM 755 C C . HIS A 1 95 ? 15.840 3.098 -30.566 1.00 98.25 95 HIS A C 1
ATOM 757 O O . HIS A 1 95 ? 15.200 3.301 -29.533 1.00 98.25 95 HIS A O 1
ATOM 763 N N . THR A 1 96 ? 16.374 1.901 -30.832 1.00 97.75 96 THR A N 1
ATOM 764 C CA . THR A 1 96 ? 16.259 0.748 -29.922 1.00 97.75 96 THR A CA 1
ATOM 765 C C . THR A 1 96 ? 16.923 1.027 -28.572 1.00 97.75 96 THR A C 1
ATOM 767 O O . THR A 1 96 ? 16.329 0.759 -27.525 1.00 97.75 96 THR A O 1
ATOM 770 N N . LEU A 1 97 ? 18.130 1.603 -28.574 1.00 98.56 97 LEU A N 1
ATOM 771 C CA . LEU A 1 97 ? 18.823 2.004 -27.350 1.00 98.56 97 LEU A CA 1
ATOM 772 C C . LEU A 1 97 ? 18.031 3.070 -26.588 1.00 98.56 97 LEU A C 1
ATOM 774 O O . LEU A 1 97 ? 17.832 2.934 -25.380 1.00 98.56 97 LEU A O 1
ATOM 778 N N . GLN A 1 98 ? 17.524 4.086 -27.288 1.00 98.50 98 GLN A N 1
ATOM 779 C CA . GLN A 1 98 ? 16.716 5.140 -26.680 1.00 98.50 98 GLN A CA 1
ATOM 780 C C . GLN A 1 98 ? 15.451 4.570 -26.022 1.00 98.50 98 GLN A C 1
ATOM 782 O O . GLN A 1 98 ? 15.102 4.955 -24.906 1.00 98.50 98 GLN A O 1
ATOM 787 N N . GLN A 1 99 ? 14.767 3.628 -26.676 1.00 98.25 99 GLN A N 1
ATOM 788 C CA . GLN A 1 99 ? 13.590 2.971 -26.111 1.00 98.25 99 GLN A CA 1
ATOM 789 C C . GLN A 1 99 ? 13.938 2.144 -24.865 1.00 98.25 99 GLN A C 1
ATOM 791 O O . GLN A 1 99 ? 13.217 2.213 -23.868 1.00 98.25 99 GLN A O 1
ATOM 796 N N . ALA A 1 100 ? 15.038 1.385 -24.897 1.00 97.50 100 ALA A N 1
ATOM 797 C CA . ALA A 1 100 ? 15.497 0.606 -23.748 1.00 97.50 100 ALA A CA 1
ATOM 798 C C . ALA A 1 100 ? 15.835 1.510 -22.548 1.00 97.50 100 ALA A C 1
ATOM 800 O O . ALA A 1 100 ? 15.445 1.210 -21.421 1.00 97.50 100 ALA A O 1
ATOM 801 N N . GLN A 1 101 ? 16.488 2.650 -22.793 1.00 98.38 101 GLN A N 1
ATOM 802 C CA . GLN A 1 101 ? 16.806 3.640 -21.759 1.00 98.38 101 GLN A CA 1
ATOM 803 C C . GLN A 1 101 ? 15.547 4.250 -21.131 1.00 98.38 101 GLN A C 1
ATOM 805 O O . GLN A 1 101 ? 15.472 4.344 -19.909 1.00 98.38 101 GLN A O 1
ATOM 810 N N . ARG A 1 102 ? 14.535 4.604 -21.936 1.00 98.44 102 ARG A N 1
ATOM 811 C CA . ARG A 1 102 ? 13.252 5.118 -21.417 1.00 98.44 102 ARG A CA 1
ATOM 812 C C . ARG A 1 102 ? 12.564 4.106 -20.504 1.00 98.44 102 ARG A C 1
ATOM 814 O O . ARG A 1 102 ? 12.173 4.446 -19.395 1.00 98.44 102 ARG A O 1
ATOM 821 N N . ARG A 1 103 ? 12.490 2.842 -20.931 1.00 95.69 103 ARG A N 1
ATOM 822 C CA . ARG A 1 103 ? 11.903 1.761 -20.121 1.00 95.69 103 ARG A CA 1
ATOM 823 C C . ARG A 1 103 ? 12.662 1.541 -18.815 1.00 95.69 103 ARG A C 1
ATOM 825 O O . ARG A 1 103 ? 12.046 1.251 -17.792 1.00 95.69 103 ARG A O 1
ATOM 832 N N . LEU A 1 104 ? 13.993 1.639 -18.842 1.00 98.38 104 LEU A N 1
ATOM 833 C CA . LEU A 1 104 ? 14.807 1.560 -17.630 1.00 98.38 104 LEU A CA 1
ATOM 834 C C . LEU A 1 104 ? 14.476 2.711 -16.672 1.00 98.38 104 LEU A C 1
ATOM 836 O O .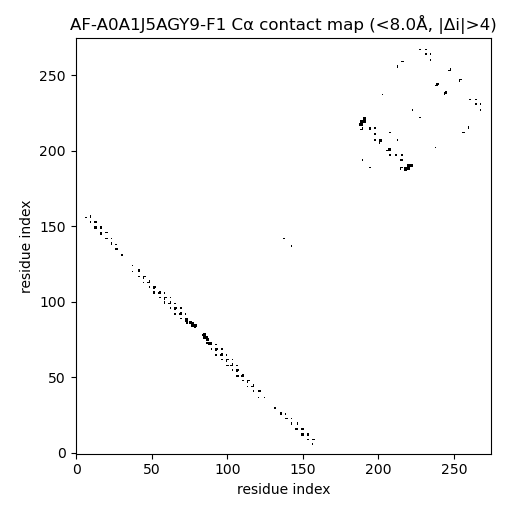 LEU A 1 104 ? 14.223 2.457 -15.499 1.00 98.38 104 LEU A O 1
ATOM 840 N N . GLN A 1 105 ? 14.402 3.942 -17.180 1.00 98.06 105 GLN A N 1
ATOM 841 C CA . GLN A 1 105 ? 14.053 5.114 -16.379 1.00 98.06 105 GLN A CA 1
ATOM 842 C C . GLN A 1 105 ? 12.671 4.970 -15.722 1.00 98.06 105 GLN A C 1
ATOM 844 O O . GLN A 1 105 ? 12.527 5.241 -14.532 1.00 98.06 105 GLN A O 1
ATOM 849 N N . GLU A 1 106 ? 11.667 4.492 -16.463 1.00 96.62 106 GLU A N 1
ATOM 850 C CA . GLU A 1 106 ? 10.334 4.189 -15.921 1.00 96.62 106 GLU A CA 1
ATOM 851 C C . GLU A 1 106 ? 10.418 3.192 -14.753 1.00 96.62 106 GLU A C 1
ATOM 853 O O . GLU A 1 106 ? 9.842 3.413 -13.690 1.00 96.62 106 GLU A O 1
ATOM 858 N N . ALA A 1 107 ? 11.195 2.117 -14.911 1.00 96.12 107 ALA A N 1
ATOM 859 C CA . ALA A 1 107 ? 11.383 1.111 -13.868 1.00 96.12 107 ALA A CA 1
ATOM 860 C C . ALA A 1 107 ? 12.079 1.665 -12.616 1.00 96.12 107 ALA A C 1
ATOM 862 O O . ALA A 1 107 ? 11.721 1.308 -11.494 1.00 96.12 107 ALA A O 1
ATOM 863 N N . GLU A 1 108 ? 13.078 2.528 -12.801 1.00 97.50 108 GLU A N 1
ATOM 864 C CA . GLU A 1 108 ? 13.799 3.184 -11.710 1.00 97.50 108 GLU A CA 1
ATOM 865 C C . GLU A 1 108 ? 12.890 4.152 -10.942 1.00 97.50 108 GLU A C 1
ATOM 867 O O . GLU A 1 108 ? 12.912 4.169 -9.709 1.00 97.50 108 GLU A O 1
ATOM 872 N N . MET A 1 109 ? 12.039 4.902 -11.650 1.00 97.81 109 MET A N 1
ATOM 873 C CA . MET A 1 109 ? 11.027 5.766 -11.037 1.00 97.81 109 MET A CA 1
ATOM 874 C C . MET A 1 109 ? 10.033 4.958 -10.199 1.00 97.81 109 MET A C 1
ATOM 876 O O . MET A 1 109 ? 9.766 5.312 -9.048 1.00 97.81 109 MET A O 1
ATOM 880 N N . GLU A 1 110 ? 9.532 3.843 -10.731 1.00 94.38 110 GLU A N 1
ATOM 881 C CA . GLU A 1 110 ? 8.628 2.958 -9.993 1.00 94.38 110 GLU A CA 1
ATOM 882 C C . GLU A 1 110 ? 9.299 2.327 -8.768 1.00 94.38 110 GLU A C 1
ATOM 884 O O . GLU A 1 110 ? 8.702 2.254 -7.692 1.00 94.38 110 GLU A O 1
ATOM 889 N N . LEU A 1 111 ? 10.575 1.950 -8.873 1.00 97.69 111 LEU A N 1
ATOM 890 C CA . LEU A 1 111 ? 11.341 1.447 -7.735 1.00 97.69 111 LEU A CA 1
ATOM 891 C C . LEU A 1 111 ? 11.455 2.495 -6.614 1.00 97.69 111 LEU A C 1
ATOM 893 O O . LEU A 1 111 ? 11.290 2.163 -5.436 1.00 97.69 111 LEU A O 1
ATOM 897 N N . VAL A 1 112 ? 11.716 3.758 -6.959 1.00 97.56 112 VAL A N 1
ATOM 898 C CA . VAL A 1 112 ? 11.744 4.866 -5.989 1.00 97.56 112 VAL A CA 1
ATOM 899 C C . VAL A 1 112 ? 10.364 5.076 -5.364 1.00 97.56 112 VAL A C 1
ATOM 901 O O . VAL A 1 112 ? 10.263 5.200 -4.140 1.00 97.56 112 VAL A O 1
ATOM 904 N N . ASN A 1 113 ? 9.300 5.054 -6.172 1.00 96.31 113 ASN A N 1
ATOM 905 C CA . ASN A 1 113 ? 7.924 5.183 -5.695 1.00 96.31 113 ASN A CA 1
ATOM 906 C C . ASN A 1 113 ? 7.573 4.092 -4.678 1.00 96.31 113 ASN A C 1
ATOM 908 O O . ASN A 1 113 ? 7.069 4.405 -3.599 1.00 96.31 113 ASN A O 1
ATOM 912 N N . VAL A 1 114 ? 7.874 2.827 -4.982 1.00 96.69 114 VAL A N 1
ATOM 913 C CA . VAL A 1 114 ? 7.577 1.706 -4.081 1.00 96.69 114 VAL A CA 1
ATOM 914 C C . VAL A 1 114 ? 8.387 1.789 -2.791 1.00 96.69 114 VAL A C 1
ATOM 916 O O . VAL A 1 114 ? 7.828 1.577 -1.719 1.00 96.69 114 VAL A O 1
ATOM 919 N N . ARG A 1 115 ? 9.669 2.176 -2.846 1.00 97.75 115 ARG A N 1
ATOM 920 C CA . ARG A 1 115 ? 10.477 2.397 -1.631 1.00 97.75 115 ARG A CA 1
ATOM 921 C C . ARG A 1 115 ? 9.883 3.479 -0.733 1.00 97.75 115 ARG A C 1
ATOM 923 O O . ARG A 1 115 ? 9.833 3.301 0.483 1.00 97.75 115 ARG A O 1
ATOM 930 N N . ARG A 1 116 ? 9.416 4.583 -1.326 1.00 97.94 116 ARG A N 1
ATOM 931 C CA . ARG A 1 116 ? 8.751 5.666 -0.592 1.00 97.94 116 ARG A CA 1
ATOM 932 C C . ARG A 1 116 ? 7.480 5.165 0.092 1.00 97.94 116 ARG A C 1
ATOM 934 O O . ARG A 1 116 ? 7.311 5.397 1.285 1.00 97.94 116 ARG A O 1
ATOM 941 N N . TRP A 1 117 ? 6.613 4.467 -0.640 1.00 96.06 117 TRP A N 1
ATOM 942 C CA . TRP A 1 117 ? 5.366 3.933 -0.087 1.00 96.06 117 TRP A CA 1
ATOM 943 C C . TRP A 1 117 ? 5.604 2.887 0.999 1.00 96.06 117 TRP A C 1
ATOM 945 O O . TRP A 1 117 ? 4.936 2.929 2.026 1.00 96.06 117 TRP A O 1
ATOM 955 N N . LEU A 1 118 ? 6.594 2.008 0.828 1.00 95.25 118 LEU A N 1
ATOM 956 C CA . LEU A 1 118 ? 6.970 1.026 1.845 1.00 95.25 118 LEU A CA 1
ATOM 957 C C . LEU A 1 118 ? 7.367 1.706 3.162 1.00 95.25 118 LEU A C 1
ATOM 959 O O . LEU A 1 118 ? 6.873 1.328 4.221 1.00 95.25 118 LEU A O 1
ATOM 963 N N . ALA A 1 119 ? 8.197 2.753 3.099 1.00 96.75 119 ALA A N 1
ATOM 964 C CA . ALA A 1 119 ? 8.590 3.514 4.284 1.00 96.75 119 ALA A CA 1
ATOM 965 C C . ALA A 1 119 ? 7.389 4.194 4.966 1.00 96.75 119 ALA A C 1
ATOM 967 O O . ALA A 1 119 ? 7.234 4.091 6.183 1.00 96.75 119 ALA A O 1
ATOM 968 N N . GLN A 1 120 ? 6.513 4.838 4.188 1.00 97.31 120 GLN A N 1
ATOM 969 C CA . GLN A 1 120 ? 5.318 5.505 4.715 1.00 97.31 120 GLN A CA 1
ATOM 970 C C . GLN A 1 120 ? 4.344 4.517 5.366 1.00 97.31 120 GLN A C 1
ATOM 972 O O . GLN A 1 120 ? 3.858 4.764 6.468 1.00 97.31 120 GLN A O 1
ATOM 977 N N . VAL A 1 121 ? 4.096 3.371 4.727 1.00 96.00 121 VAL A N 1
ATOM 978 C CA . VAL A 1 121 ? 3.211 2.331 5.268 1.00 96.00 121 VAL A CA 1
ATOM 979 C C . VAL A 1 121 ? 3.807 1.697 6.521 1.00 96.00 121 VAL A C 1
ATOM 981 O O . VAL A 1 121 ? 3.073 1.441 7.469 1.00 96.00 121 VAL A O 1
ATOM 984 N N . HIS A 1 122 ? 5.122 1.477 6.582 1.00 97.00 122 HIS A N 1
ATOM 985 C CA . HIS A 1 122 ? 5.772 0.983 7.800 1.00 97.00 122 HIS A CA 1
ATOM 986 C C . HIS A 1 122 ? 5.614 1.954 8.973 1.00 97.00 122 HIS A C 1
ATOM 988 O O . HIS A 1 122 ? 5.307 1.517 10.082 1.00 97.00 122 HIS A O 1
ATOM 994 N N . GLN A 1 123 ? 5.775 3.255 8.728 1.00 97.12 123 GLN A N 1
ATOM 995 C CA . GLN A 1 123 ? 5.568 4.275 9.752 1.00 97.12 123 GLN A CA 1
ATOM 996 C C . GLN A 1 123 ? 4.106 4.307 10.222 1.00 97.12 123 GLN A C 1
ATOM 998 O O . GLN A 1 123 ? 3.843 4.146 11.411 1.00 97.12 123 GLN A O 1
ATOM 1003 N N . ALA A 1 124 ? 3.152 4.408 9.292 1.00 95.31 124 ALA A N 1
ATOM 1004 C CA . ALA A 1 124 ? 1.726 4.425 9.619 1.00 95.31 124 ALA A CA 1
ATOM 1005 C C . ALA A 1 124 ? 1.275 3.143 10.344 1.00 95.31 124 ALA A C 1
ATOM 1007 O O . ALA A 1 124 ? 0.455 3.193 11.261 1.00 95.31 124 ALA A O 1
ATOM 1008 N N . ALA A 1 125 ? 1.838 1.988 9.977 1.00 96.94 125 ALA A N 1
ATOM 1009 C CA . ALA A 1 125 ? 1.586 0.722 10.655 1.00 96.94 125 ALA A CA 1
ATOM 1010 C C . ALA A 1 125 ? 2.109 0.722 12.098 1.00 96.94 125 ALA A C 1
ATOM 1012 O O . ALA A 1 125 ? 1.429 0.210 12.987 1.00 96.94 125 ALA A O 1
ATOM 1013 N N . ALA A 1 126 ? 3.290 1.293 12.350 1.00 96.38 126 ALA A N 1
ATOM 1014 C CA . ALA A 1 126 ? 3.835 1.415 13.700 1.00 96.38 126 ALA A CA 1
ATOM 1015 C C . ALA A 1 126 ? 2.950 2.316 14.578 1.00 96.38 126 ALA A C 1
ATOM 1017 O O . ALA A 1 126 ? 2.593 1.929 15.694 1.00 96.38 126 ALA A O 1
ATOM 1018 N N . ASP A 1 127 ? 2.519 3.460 14.044 1.00 96.56 127 ASP A N 1
ATOM 1019 C CA . ASP A 1 127 ? 1.619 4.384 14.739 1.00 96.56 127 ASP A CA 1
ATOM 1020 C C . ASP A 1 127 ? 0.269 3.717 15.045 1.00 96.56 127 ASP A C 1
ATOM 1022 O O . ASP A 1 127 ? -0.217 3.761 16.181 1.00 96.56 127 ASP A O 1
ATOM 1026 N N . TYR A 1 128 ? -0.298 3.006 14.062 1.00 96.88 128 TYR A N 1
ATOM 1027 C CA . TYR A 1 128 ? -1.505 2.202 14.245 1.00 96.88 128 TYR A CA 1
ATOM 1028 C C . TYR A 1 128 ? -1.334 1.164 15.357 1.00 96.88 128 TYR A C 1
ATOM 1030 O O . TYR A 1 128 ? -2.199 1.054 16.222 1.00 96.88 128 TYR A O 1
ATOM 1038 N N . GLN A 1 129 ? -0.226 0.418 15.379 1.00 96.44 129 GLN A N 1
ATOM 1039 C CA . GLN A 1 129 ? 0.006 -0.621 16.386 1.00 96.44 129 GLN A CA 1
ATOM 1040 C C . GLN A 1 129 ? 0.013 -0.059 17.810 1.00 96.44 129 GLN A C 1
ATOM 1042 O O . GLN A 1 129 ? -0.527 -0.698 18.716 1.00 96.44 129 GLN A O 1
ATOM 1047 N N . VAL A 1 130 ? 0.583 1.130 18.021 1.00 96.75 130 VAL A N 1
ATOM 1048 C CA . VAL A 1 130 ? 0.568 1.797 19.331 1.00 96.75 130 VAL A CA 1
ATOM 1049 C C . VAL A 1 130 ? -0.866 2.135 19.748 1.00 96.75 130 VAL A C 1
ATOM 1051 O O . VAL A 1 130 ? -1.285 1.781 20.855 1.00 96.75 130 VAL A O 1
ATOM 1054 N N . GLN A 1 131 ? -1.646 2.756 18.859 1.00 96.19 131 GLN A N 1
ATOM 1055 C CA . GLN A 1 131 ? -3.032 3.138 19.159 1.00 96.19 131 GLN A CA 1
ATOM 1056 C C . GLN A 1 131 ? -3.946 1.918 19.337 1.00 96.19 131 GLN A C 1
ATOM 1058 O O . GLN A 1 131 ? -4.738 1.861 20.280 1.00 96.19 131 GLN A O 1
ATOM 1063 N N . ALA A 1 132 ? -3.792 0.903 18.487 1.00 96.56 132 ALA A N 1
ATOM 1064 C CA . ALA A 1 132 ? -4.546 -0.341 18.546 1.00 96.56 132 ALA A CA 1
ATOM 1065 C C . ALA A 1 132 ? -4.287 -1.100 19.853 1.00 96.56 132 ALA A C 1
ATOM 1067 O O . ALA A 1 132 ? -5.231 -1.583 20.476 1.00 96.56 132 ALA A O 1
ATOM 1068 N N . ARG A 1 133 ? -3.029 -1.173 20.314 1.00 95.88 133 ARG A N 1
ATOM 1069 C CA . ARG A 1 133 ? -2.687 -1.785 21.611 1.00 95.88 133 ARG A CA 1
ATOM 1070 C C . ARG A 1 133 ? -3.362 -1.056 22.765 1.00 95.88 133 ARG A C 1
ATOM 1072 O O . ARG A 1 133 ? -4.004 -1.707 23.586 1.00 95.88 133 ARG A O 1
ATOM 1079 N N . ARG A 1 134 ? -3.291 0.278 22.784 1.00 95.19 134 ARG A N 1
ATOM 1080 C CA . ARG A 1 134 ? -3.947 1.099 23.810 1.00 95.19 134 ARG A CA 1
ATOM 1081 C C . ARG A 1 134 ? -5.457 0.867 23.833 1.00 95.19 134 ARG A C 1
ATOM 1083 O O . ARG A 1 134 ? -6.030 0.679 24.903 1.00 95.19 134 ARG A O 1
ATOM 1090 N N . LEU A 1 135 ? -6.106 0.846 22.669 1.00 94.38 135 LEU A N 1
ATOM 1091 C CA . LEU A 1 135 ? -7.545 0.604 22.586 1.00 94.38 135 LEU A CA 1
ATOM 1092 C C . LEU A 1 135 ? -7.913 -0.828 23.008 1.00 94.38 135 LEU A C 1
ATOM 1094 O O . LEU A 1 135 ? -8.887 -1.003 23.739 1.00 94.38 135 LEU A O 1
ATOM 1098 N N . ARG A 1 136 ? -7.129 -1.846 22.625 1.00 95.00 136 ARG A N 1
ATOM 1099 C CA . ARG A 1 136 ? -7.324 -3.235 23.091 1.00 95.00 136 ARG A CA 1
ATOM 1100 C C . ARG A 1 136 ? -7.215 -3.340 24.608 1.00 95.00 136 ARG A C 1
ATOM 1102 O O . ARG A 1 136 ? -8.057 -3.974 25.236 1.00 95.00 136 ARG A O 1
ATOM 1109 N N . GLU A 1 137 ? -6.213 -2.707 25.206 1.00 93.88 137 GLU A N 1
ATOM 1110 C CA . GLU A 1 137 ? -6.017 -2.736 26.656 1.00 93.88 137 GLU A CA 1
ATOM 1111 C C . GLU A 1 137 ? -7.168 -2.044 27.399 1.00 93.88 137 GLU A C 1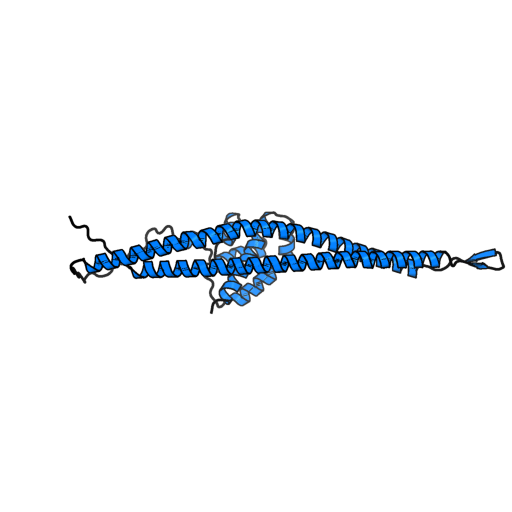
ATOM 1113 O O . GLU A 1 137 ? -7.715 -2.609 28.351 1.00 93.88 137 GLU A O 1
ATOM 1118 N N . LEU A 1 138 ? -7.592 -0.869 26.920 1.00 91.00 138 LEU A N 1
ATOM 1119 C CA . LEU A 1 138 ? -8.737 -0.136 27.462 1.00 91.00 138 LEU A CA 1
ATOM 1120 C C . LEU A 1 138 ? -10.029 -0.952 27.361 1.00 91.00 138 LEU A C 1
ATOM 1122 O O . LEU A 1 138 ? -10.729 -1.120 28.357 1.00 91.00 138 LEU A O 1
ATOM 1126 N N . THR A 1 139 ? -10.334 -1.490 26.181 1.00 93.19 139 THR A N 1
ATOM 1127 C CA . THR A 1 139 ? -11.567 -2.256 25.931 1.00 93.19 139 THR A CA 1
ATOM 1128 C C . THR A 1 139 ? -11.578 -3.611 26.622 1.00 93.19 139 THR A C 1
ATOM 1130 O O . THR A 1 139 ? -12.653 -4.124 26.905 1.00 93.19 139 THR A O 1
ATOM 1133 N N . THR A 1 140 ? -10.426 -4.195 26.937 1.00 91.62 140 THR A N 1
ATOM 1134 C CA . THR A 1 140 ? -10.374 -5.449 27.699 1.00 91.62 140 THR A CA 1
ATOM 1135 C C . THR A 1 140 ? -10.526 -5.149 29.187 1.00 91.62 140 THR A C 1
ATOM 1137 O O . THR A 1 140 ? -11.503 -5.556 29.810 1.00 91.62 140 THR A O 1
ATOM 1140 N N . THR A 1 141 ? -9.636 -4.320 29.733 1.00 93.19 141 THR A N 1
ATOM 1141 C CA . THR A 1 141 ? -9.540 -4.084 31.180 1.00 93.19 141 THR A CA 1
ATOM 1142 C C . THR A 1 141 ? -10.723 -3.292 31.731 1.00 93.19 141 THR A C 1
ATOM 1144 O O . THR A 1 141 ? -11.270 -3.630 32.781 1.00 93.19 141 THR A O 1
ATOM 1147 N N . GLN A 1 142 ? -11.122 -2.207 31.058 1.00 90.69 142 GLN A N 1
ATOM 1148 C CA . GLN A 1 142 ? -12.155 -1.311 31.588 1.00 90.69 142 GLN A CA 1
ATOM 1149 C C . GLN A 1 142 ? -13.550 -1.897 31.398 1.00 90.69 142 GLN A C 1
ATOM 1151 O O . GLN A 1 142 ? -14.389 -1.758 32.284 1.00 90.69 142 GLN A O 1
ATOM 1156 N N . THR A 1 143 ? -13.780 -2.605 30.292 1.00 92.00 143 THR A N 1
ATOM 1157 C CA . THR A 1 143 ? -15.048 -3.298 30.048 1.00 92.00 143 THR A CA 1
ATOM 1158 C C . THR A 1 143 ? -15.258 -4.416 31.061 1.00 92.00 143 THR A C 1
ATOM 1160 O O . THR A 1 143 ? -16.346 -4.516 31.609 1.00 92.00 143 THR A O 1
ATOM 1163 N N . GLU A 1 144 ? -14.233 -5.210 31.386 1.00 92.44 144 GLU A N 1
ATOM 1164 C CA . GLU A 1 144 ? -14.352 -6.268 32.402 1.00 92.44 144 GLU A CA 1
ATOM 1165 C C . GLU A 1 144 ? -14.673 -5.705 33.787 1.00 92.44 144 GLU A C 1
ATOM 1167 O O . GLU A 1 144 ? -15.593 -6.182 34.453 1.00 92.44 144 GLU A O 1
ATOM 1172 N N . LYS A 1 145 ? -13.981 -4.635 34.199 1.00 92.44 145 LYS A N 1
ATOM 1173 C CA . LYS A 1 145 ? -14.278 -3.937 35.460 1.00 92.44 145 LYS A CA 1
ATOM 1174 C C . LYS A 1 145 ? -15.695 -3.369 35.474 1.00 92.44 145 LYS A C 1
ATOM 1176 O O . LYS A 1 145 ? -16.402 -3.528 36.465 1.00 92.44 145 LYS A O 1
ATOM 1181 N N . ALA A 1 146 ? -16.115 -2.727 34.385 1.00 92.38 146 ALA A N 1
ATOM 1182 C CA . ALA A 1 146 ? -17.454 -2.166 34.263 1.00 92.38 146 ALA A CA 1
ATOM 1183 C C . ALA A 1 146 ? -18.526 -3.264 34.291 1.00 92.38 146 ALA A C 1
ATOM 1185 O O . ALA A 1 146 ? -19.523 -3.124 34.991 1.00 92.38 146 ALA A O 1
ATOM 1186 N N . GLN A 1 147 ? -18.306 -4.387 33.606 1.00 93.44 147 GLN A N 1
ATOM 1187 C CA . GLN A 1 147 ? -19.218 -5.529 33.626 1.00 93.44 147 GLN A CA 1
ATOM 1188 C C . GLN A 1 147 ? -19.317 -6.171 35.012 1.00 93.44 147 GLN A C 1
ATOM 1190 O O . GLN A 1 147 ? -20.423 -6.496 35.441 1.00 93.44 147 GLN A O 1
ATOM 1195 N N . ALA A 1 148 ? -18.198 -6.323 35.726 1.00 93.88 148 ALA A N 1
ATOM 1196 C CA . ALA A 1 148 ? -18.191 -6.834 37.095 1.00 93.88 148 ALA A CA 1
ATOM 1197 C C . ALA A 1 148 ? -18.932 -5.891 38.055 1.00 93.88 148 ALA A C 1
ATOM 1199 O O . ALA A 1 148 ? -19.763 -6.341 38.842 1.00 93.88 148 ALA A O 1
ATOM 1200 N N . PHE A 1 149 ? -18.685 -4.583 37.945 1.00 94.62 149 PHE A N 1
ATOM 1201 C CA . PHE A 1 149 ? -19.383 -3.568 38.731 1.00 94.62 149 PHE A CA 1
ATOM 1202 C C . PHE A 1 149 ? -20.893 -3.574 38.467 1.00 94.62 149 PHE A C 1
ATOM 1204 O O . PHE A 1 149 ? -21.677 -3.628 39.410 1.00 94.62 149 PHE A O 1
ATOM 1211 N N . LEU A 1 150 ? -21.308 -3.574 37.196 1.00 93.00 150 LEU A N 1
ATOM 1212 C CA . LEU A 1 150 ? -22.723 -3.618 36.818 1.00 93.00 150 LEU A CA 1
ATOM 1213 C C . LEU A 1 150 ? -23.385 -4.923 37.269 1.00 93.00 150 LEU A C 1
ATOM 1215 O O . LEU A 1 150 ? -24.500 -4.889 37.778 1.00 93.00 150 LEU A O 1
ATOM 1219 N N . GLY A 1 151 ? -22.692 -6.058 37.148 1.00 91.75 151 GLY A N 1
ATOM 1220 C CA . GLY A 1 151 ? -23.180 -7.343 37.647 1.00 91.75 151 GLY A CA 1
ATOM 1221 C C . GLY A 1 151 ? -23.398 -7.336 39.160 1.00 91.75 151 GLY A C 1
ATOM 1222 O O . GLY A 1 151 ? -24.443 -7.777 39.627 1.00 91.75 151 GLY A O 1
ATOM 1223 N N . GLN A 1 152 ? -22.456 -6.776 39.924 1.00 93.19 152 GLN A N 1
ATOM 1224 C CA . GLN A 1 152 ? -22.600 -6.634 41.372 1.00 93.19 152 GLN A CA 1
ATOM 1225 C C . GLN A 1 152 ? -23.752 -5.685 41.738 1.00 93.19 152 GLN A C 1
ATOM 1227 O O . GLN A 1 152 ? -24.556 -6.005 42.611 1.00 93.19 152 GLN A O 1
ATOM 1232 N N . ALA A 1 153 ? -23.882 -4.559 41.030 1.00 88.31 153 ALA A N 1
ATOM 1233 C CA . ALA A 1 153 ? -24.961 -3.600 41.245 1.00 88.31 153 ALA A CA 1
ATOM 1234 C C . ALA A 1 153 ? -26.349 -4.214 40.991 1.00 88.31 153 ALA A C 1
ATOM 1236 O O . ALA A 1 153 ? -27.268 -3.977 41.770 1.00 88.31 153 ALA A O 1
ATOM 1237 N N . VAL A 1 154 ? -26.496 -5.035 39.943 1.00 91.00 154 VAL A N 1
ATOM 1238 C CA . VAL A 1 154 ? -27.734 -5.785 39.668 1.00 91.00 154 VAL A CA 1
ATOM 1239 C C . VAL A 1 154 ? -28.079 -6.701 40.843 1.00 91.00 154 VAL A C 1
ATOM 1241 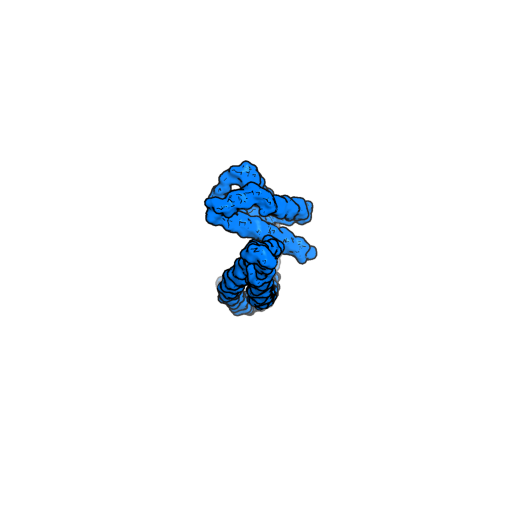O O . VAL A 1 154 ? -29.177 -6.601 41.387 1.00 91.00 154 VAL A O 1
ATOM 1244 N N . VAL A 1 155 ? -27.124 -7.516 41.302 1.00 91.25 155 VAL A N 1
ATOM 1245 C CA . VAL A 1 155 ? -27.323 -8.454 42.422 1.00 91.25 155 VAL A CA 1
ATOM 1246 C C . VAL A 1 155 ? -27.729 -7.731 43.711 1.00 91.25 155 VAL A C 1
ATOM 1248 O O . VAL A 1 155 ? -28.610 -8.190 44.440 1.00 91.25 155 VAL A O 1
ATOM 1251 N N . ASP A 1 156 ? -27.100 -6.596 44.019 1.00 87.94 156 ASP A N 1
ATOM 1252 C CA . ASP A 1 156 ? -27.397 -5.848 45.242 1.00 87.94 156 ASP A CA 1
ATOM 1253 C C . ASP A 1 156 ? -28.771 -5.164 45.189 1.00 87.94 156 ASP A C 1
ATOM 1255 O O . ASP A 1 156 ? -29.483 -5.138 46.196 1.00 87.94 156 ASP A O 1
ATOM 1259 N N . LEU A 1 157 ? -29.191 -4.678 44.015 1.00 86.69 157 LEU A N 1
ATOM 1260 C CA . LEU A 1 157 ? -30.533 -4.125 43.812 1.00 86.69 157 LEU A CA 1
ATOM 1261 C C . LEU A 1 157 ? -31.619 -5.205 43.898 1.00 86.69 157 LEU A C 1
ATOM 1263 O O . LEU A 1 157 ? -32.653 -4.977 44.526 1.00 86.69 157 LEU A O 1
ATOM 1267 N N . GLU A 1 158 ? -31.380 -6.392 43.337 1.00 86.94 158 GLU A N 1
ATOM 1268 C CA . GLU A 1 158 ? -32.290 -7.538 43.465 1.00 86.94 158 GLU A CA 1
ATOM 1269 C C . GLU A 1 158 ? -32.464 -7.958 44.932 1.00 86.94 158 GLU A C 1
ATOM 1271 O O . GLU A 1 158 ? -33.588 -8.160 45.397 1.00 86.94 158 GLU A O 1
ATOM 1276 N N . ARG A 1 159 ? -31.369 -8.011 45.705 1.00 87.00 159 ARG A N 1
ATOM 1277 C CA . ARG A 1 159 ? -31.420 -8.277 47.154 1.00 87.00 159 ARG A CA 1
ATOM 1278 C C . ARG A 1 159 ? -32.173 -7.193 47.920 1.00 87.00 159 ARG A C 1
ATOM 1280 O O . ARG A 1 159 ? -32.940 -7.519 48.823 1.00 87.00 159 ARG A O 1
ATOM 1287 N N . TYR A 1 160 ? -31.967 -5.921 47.576 1.00 82.62 160 TYR A N 1
ATOM 1288 C CA . TYR A 1 160 ? -32.679 -4.808 48.206 1.00 82.62 160 TYR A CA 1
ATOM 1289 C C . TYR A 1 160 ? -34.194 -4.926 48.004 1.00 82.62 160 TYR A C 1
ATOM 1291 O O . TYR A 1 160 ? -34.955 -4.789 48.962 1.00 82.62 160 TYR A O 1
ATOM 1299 N N . LEU A 1 161 ? -34.629 -5.253 46.783 1.00 81.19 161 LEU A N 1
ATOM 1300 C CA . LEU A 1 161 ? -36.043 -5.477 46.476 1.00 81.19 161 LEU A CA 1
ATOM 1301 C C . LEU A 1 161 ? -36.620 -6.700 47.202 1.00 81.19 161 LEU A C 1
ATOM 1303 O O . LEU A 1 161 ? -37.774 -6.658 47.615 1.00 81.19 161 LEU A O 1
ATOM 1307 N N . ALA A 1 162 ? -35.830 -7.757 47.411 1.00 80.50 162 ALA A N 1
ATOM 1308 C CA . ALA A 1 162 ? -36.272 -8.947 48.142 1.00 80.50 162 ALA A CA 1
ATOM 1309 C C . ALA A 1 162 ? -36.482 -8.709 49.654 1.00 80.50 162 ALA A C 1
ATOM 1311 O O . ALA A 1 162 ? -37.250 -9.433 50.285 1.00 80.50 162 ALA A O 1
ATOM 1312 N N . VAL A 1 163 ? -35.802 -7.716 50.242 1.00 78.31 163 VAL A N 1
ATOM 1313 C CA . VAL A 1 163 ? -35.880 -7.380 51.680 1.00 78.31 163 VAL A CA 1
ATOM 1314 C C . VAL A 1 163 ? -36.846 -6.216 51.958 1.00 78.31 163 VAL A C 1
ATOM 1316 O O . VAL A 1 163 ? -37.315 -6.058 53.087 1.00 78.31 163 VAL A O 1
ATOM 1319 N N . ALA A 1 164 ? -37.182 -5.403 50.952 1.00 56.50 164 ALA A N 1
ATOM 1320 C CA . ALA A 1 164 ? -38.127 -4.302 51.105 1.00 56.50 164 ALA A CA 1
ATOM 1321 C C . ALA A 1 164 ? -39.554 -4.825 51.396 1.00 56.50 164 ALA A C 1
ATOM 1323 O O . ALA A 1 164 ? -40.088 -5.611 50.611 1.00 56.50 164 ALA A O 1
ATOM 1324 N N . PRO A 1 165 ? -40.223 -4.391 52.486 1.00 46.66 165 PRO A N 1
ATOM 1325 C CA . PRO A 1 165 ? -41.637 -4.692 52.670 1.00 46.66 165 PRO A CA 1
ATOM 1326 C C . PRO A 1 165 ? -42.435 -4.037 51.537 1.00 46.66 165 PRO A C 1
ATOM 1328 O O . PRO A 1 165 ? -42.277 -2.846 51.272 1.00 46.66 165 PRO A O 1
ATOM 1331 N N . LEU A 1 166 ? -43.275 -4.830 50.867 1.00 43.44 166 LEU A N 1
ATOM 1332 C CA . LEU A 1 166 ? -44.139 -4.430 49.754 1.00 43.44 166 LEU A CA 1
ATOM 1333 C C . LEU A 1 166 ? -45.032 -3.232 50.135 1.00 43.44 166 LEU A C 1
ATOM 1335 O O . LEU A 1 166 ? -46.154 -3.409 50.601 1.00 43.44 166 LEU A O 1
ATOM 1339 N N . SER A 1 167 ? -44.577 -2.006 49.890 1.00 42.50 167 SER A N 1
ATOM 1340 C CA . SER A 1 167 ? -45.444 -0.835 49.750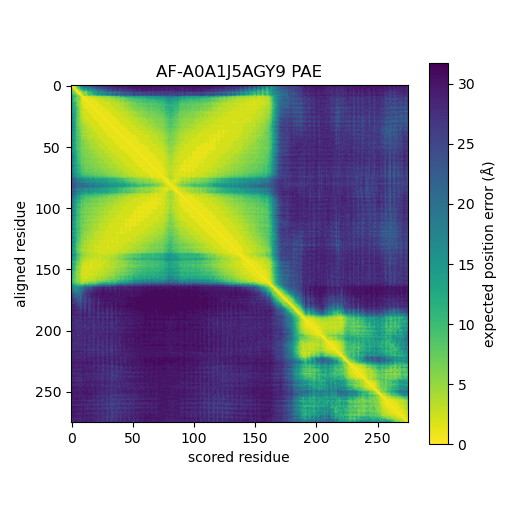 1.00 42.50 167 SER A CA 1
ATOM 1341 C C . SER A 1 167 ? -45.667 -0.574 48.265 1.00 42.50 167 SER A C 1
ATOM 1343 O O . SER A 1 167 ? -45.126 0.351 47.660 1.00 42.50 167 SER A O 1
ATOM 1345 N N . VAL A 1 168 ? -46.479 -1.437 47.656 1.00 40.50 168 VAL A N 1
ATOM 1346 C CA . VAL A 1 168 ? -47.018 -1.207 46.316 1.00 40.50 168 VAL A CA 1
ATOM 1347 C C . VAL A 1 168 ? -48.054 -0.084 46.418 1.00 40.50 168 VAL A C 1
ATOM 1349 O O . VAL A 1 168 ? -49.233 -0.333 46.642 1.00 40.50 168 VAL A O 1
ATOM 1352 N N . SER A 1 169 ? -47.611 1.163 46.258 1.00 36.53 169 SER A N 1
ATOM 1353 C CA . SER A 1 169 ? -48.490 2.261 45.845 1.00 36.53 169 SER A CA 1
ATOM 1354 C C . SER A 1 169 ? -48.462 2.341 44.326 1.00 36.53 169 SER A C 1
ATOM 1356 O O . SER A 1 169 ? -47.678 3.075 43.729 1.00 36.53 169 SER A O 1
ATOM 1358 N N . VAL A 1 170 ? -49.331 1.555 43.695 1.00 46.62 170 VAL A N 1
ATOM 1359 C CA . VAL A 1 170 ? -49.833 1.882 42.362 1.00 46.62 170 VAL A CA 1
ATOM 1360 C C . VAL A 1 170 ? -50.898 2.950 42.567 1.00 46.62 170 VAL A C 1
ATOM 1362 O O . VAL A 1 170 ? -51.846 2.703 43.303 1.00 46.62 170 VAL A O 1
ATOM 1365 N N . ILE A 1 171 ? -50.702 4.126 41.968 1.00 40.66 171 ILE A N 1
ATOM 1366 C CA . ILE A 1 171 ? -51.695 5.047 41.377 1.00 40.66 171 ILE A CA 1
ATOM 1367 C C . ILE A 1 171 ? -51.019 6.421 41.258 1.00 40.66 171 ILE A C 1
ATOM 1369 O O . ILE A 1 171 ? -50.618 7.018 42.254 1.00 40.66 171 ILE A O 1
ATOM 1373 N N . GLY A 1 172 ? -50.934 6.939 40.032 1.00 33.09 172 GLY A N 1
ATOM 1374 C CA . GLY A 1 172 ? -50.536 8.324 39.789 1.00 33.09 172 GLY A CA 1
ATOM 1375 C C . GLY A 1 172 ? -50.061 8.567 38.364 1.00 33.09 172 GLY A C 1
ATOM 1376 O O . GLY A 1 172 ? -48.871 8.511 38.096 1.00 33.09 172 GLY A O 1
ATOM 1377 N N . THR A 1 173 ? -51.026 8.798 37.474 1.00 37.53 173 THR A N 1
ATOM 1378 C CA . THR A 1 173 ? -50.961 9.504 36.176 1.00 37.53 173 THR A CA 1
ATOM 1379 C C . THR A 1 173 ? -49.635 10.190 35.788 1.00 37.53 173 THR A C 1
ATOM 1381 O O . THR A 1 173 ? -49.090 10.949 36.591 1.00 37.53 173 THR A O 1
ATOM 1384 N N . PRO A 1 174 ? -49.173 10.048 34.527 1.00 38.62 174 PRO A N 1
ATOM 1385 C CA . PRO A 1 174 ? -47.944 10.687 34.062 1.00 38.62 174 PRO A CA 1
ATOM 1386 C C . PRO A 1 174 ? -48.134 12.206 33.920 1.00 38.62 174 PRO A C 1
ATOM 1388 O O . PRO A 1 174 ? -49.071 12.634 33.241 1.00 38.62 174 PRO A O 1
ATOM 1391 N N . PRO A 1 175 ? -47.253 13.053 34.480 1.00 38.09 175 PRO A N 1
ATOM 1392 C CA . PRO A 1 175 ? -47.163 14.430 34.032 1.00 38.09 175 PRO A CA 1
ATOM 1393 C C . PRO A 1 175 ? -46.369 14.478 32.721 1.00 38.09 175 PRO A C 1
ATOM 1395 O O . PRO A 1 175 ? -45.250 13.971 32.627 1.00 38.09 175 PRO A O 1
ATOM 1398 N N . SER A 1 176 ? -46.948 15.115 31.703 1.00 49.12 176 SER A N 1
ATOM 1399 C CA . SER A 1 176 ? -46.206 15.598 30.540 1.00 49.12 176 SER A CA 1
ATOM 1400 C C . SER A 1 176 ? -45.086 16.524 31.011 1.00 49.12 176 SER A C 1
ATOM 1402 O O . SER A 1 176 ? -45.339 17.647 31.447 1.00 49.12 176 SER A O 1
ATOM 1404 N N . ILE A 1 177 ? -43.843 16.057 30.911 1.00 42.06 177 ILE A N 1
ATOM 1405 C CA . ILE A 1 177 ? -42.663 16.898 31.087 1.00 42.06 177 ILE A CA 1
ATOM 1406 C C . ILE A 1 177 ? -42.447 17.641 29.772 1.00 42.06 177 ILE A C 1
ATOM 1408 O O . ILE A 1 177 ? -42.043 17.062 28.764 1.00 42.06 177 ILE A O 1
ATOM 1412 N N . GLN A 1 178 ? -42.745 18.938 29.795 1.00 37.41 178 GLN A N 1
ATOM 1413 C CA . GLN A 1 178 ? -42.256 19.878 28.799 1.00 37.41 178 GLN A CA 1
ATOM 1414 C C . GLN A 1 178 ? -40.727 19.840 28.813 1.00 37.41 178 GLN A C 1
ATOM 1416 O O . GLN A 1 178 ? -40.087 20.050 29.843 1.00 37.41 178 GLN A O 1
ATOM 1421 N N . SER A 1 179 ? -40.159 19.534 27.651 1.00 43.12 179 SER A N 1
ATOM 1422 C CA . SER A 1 179 ? -38.728 19.510 27.391 1.00 43.12 179 SER A CA 1
ATOM 1423 C C . SER A 1 179 ? -38.139 20.913 27.543 1.00 43.12 179 SER A C 1
ATOM 1425 O O . SER A 1 179 ? -38.198 21.731 26.629 1.00 43.12 179 SER A O 1
ATOM 1427 N N . GLY A 1 180 ? -37.564 21.182 28.712 1.00 33.16 180 GLY A N 1
ATOM 1428 C CA . GLY A 1 180 ? -36.747 22.354 28.992 1.00 33.16 180 GLY A CA 1
ATOM 1429 C C . GLY A 1 180 ? -35.335 21.923 29.371 1.00 33.16 180 GLY A C 1
ATOM 1430 O O . GLY A 1 180 ? -35.131 21.345 30.431 1.00 33.16 180 GLY A O 1
ATOM 1431 N N . ALA A 1 181 ? -34.384 22.235 28.489 1.00 35.34 181 ALA A N 1
ATOM 1432 C CA . ALA A 1 181 ? -32.939 22.240 28.723 1.00 35.34 181 ALA A CA 1
ATOM 1433 C C . ALA A 1 181 ? -32.253 20.887 29.010 1.00 35.34 181 ALA A C 1
ATOM 1435 O O . ALA A 1 181 ? -31.481 20.748 29.955 1.00 35.34 181 ALA A O 1
ATOM 1436 N N . SER A 1 182 ? -32.389 19.930 28.086 1.00 33.81 182 SER A N 1
ATOM 1437 C CA . SER A 1 182 ? -31.197 19.176 27.687 1.00 33.81 182 SER A CA 1
ATOM 1438 C C . SER A 1 182 ? -30.349 20.111 26.823 1.00 33.81 182 SER A C 1
ATOM 1440 O O . SER A 1 182 ? -30.795 20.496 25.738 1.00 33.81 182 SER A O 1
ATOM 1442 N N . VAL A 1 183 ? -29.143 20.470 27.262 1.00 39.06 183 VAL A N 1
ATOM 1443 C CA . VAL A 1 183 ? -28.068 20.809 26.316 1.00 39.06 183 VAL A CA 1
ATOM 1444 C C . VAL A 1 183 ? -27.884 19.538 25.489 1.00 39.06 183 VAL A C 1
ATOM 1446 O O . VAL A 1 183 ? -27.388 18.523 25.969 1.00 39.06 183 VAL A O 1
ATOM 1449 N N . SER A 1 184 ? -28.554 19.529 24.342 1.00 41.50 184 SER A N 1
ATOM 1450 C CA . SER A 1 184 ? -28.950 18.323 23.632 1.00 41.50 184 SER A CA 1
ATOM 1451 C C . SER A 1 184 ? -27.754 17.769 22.874 1.00 41.50 184 SER A C 1
ATOM 1453 O O . SER A 1 184 ? -27.079 18.509 22.160 1.00 41.50 184 SER A O 1
ATOM 1455 N N . ALA A 1 185 ? -27.562 16.452 22.944 1.00 40.75 185 ALA A N 1
ATOM 1456 C CA . ALA A 1 185 ? -26.651 15.699 22.083 1.00 40.75 185 ALA A CA 1
ATOM 1457 C C . ALA A 1 185 ? -26.844 15.990 20.573 1.00 40.75 185 ALA A C 1
ATOM 1459 O O . ALA A 1 185 ? -25.940 15.737 19.787 1.00 40.75 185 ALA A O 1
ATOM 1460 N N . ARG A 1 186 ? -27.956 16.634 20.178 1.00 41.34 186 ARG A N 1
ATOM 1461 C CA . ARG A 1 186 ? -28.175 17.220 18.842 1.00 41.34 186 ARG A CA 1
ATOM 1462 C C . ARG A 1 186 ? -27.118 18.233 18.388 1.00 41.34 186 ARG A C 1
ATOM 1464 O O . ARG A 1 186 ? -27.072 18.534 17.206 1.00 41.34 186 ARG A O 1
ATOM 1471 N N . GLN A 1 187 ? -26.294 18.783 19.280 1.00 48.16 187 GLN A N 1
ATOM 1472 C CA . GLN A 1 187 ? -25.214 19.701 18.889 1.00 48.16 187 GLN A CA 1
ATOM 1473 C C . GLN A 1 187 ? -23.953 18.989 18.365 1.00 48.16 187 GLN A C 1
ATOM 1475 O O . GLN A 1 187 ? -23.044 19.665 17.892 1.00 48.16 187 GLN A O 1
ATOM 1480 N N . LEU A 1 188 ? -23.889 17.652 18.423 1.00 53.00 188 LEU A N 1
ATOM 1481 C CA . LEU A 1 188 ? -22.723 16.856 18.012 1.00 53.00 188 LEU A CA 1
ATOM 1482 C C . LEU A 1 188 ? -22.973 15.975 16.777 1.00 53.00 188 LEU A C 1
ATOM 1484 O O . LEU A 1 188 ? -22.120 15.163 1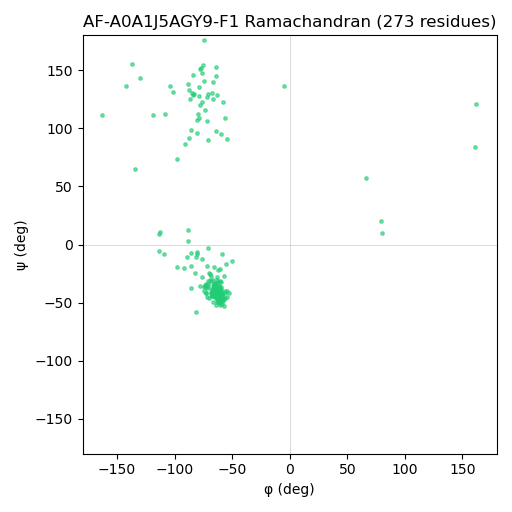6.431 1.00 53.00 188 LEU A O 1
ATOM 1488 N N . GLU A 1 189 ? -24.107 16.138 16.099 1.00 56.94 189 GLU A N 1
ATOM 1489 C CA . GLU A 1 189 ? -24.464 15.360 14.909 1.00 56.94 189 GLU A CA 1
ATOM 1490 C C . GLU A 1 189 ? -24.895 16.308 13.782 1.00 56.94 189 GLU A C 1
ATOM 1492 O O . GLU A 1 189 ? -25.516 17.344 14.033 1.00 56.94 189 GLU A O 1
ATOM 1497 N N . ILE A 1 190 ? -24.545 15.980 12.538 1.00 69.62 190 ILE A N 1
ATOM 1498 C CA . ILE A 1 190 ? -24.987 16.719 11.347 1.00 69.62 190 ILE A CA 1
ATOM 1499 C C . ILE A 1 190 ? -26.084 15.916 10.657 1.00 69.62 190 ILE A C 1
ATOM 1501 O O . ILE A 1 190 ? -25.958 14.703 10.509 1.00 69.62 190 ILE A O 1
ATOM 1505 N N . THR A 1 191 ? -27.163 16.560 10.222 1.00 77.25 191 THR A N 1
ATOM 1506 C CA . THR A 1 191 ? -28.142 15.846 9.396 1.00 77.25 191 THR A CA 1
ATOM 1507 C C . THR A 1 191 ? -27.616 15.671 7.973 1.00 77.25 191 THR A C 1
ATOM 1509 O O . THR A 1 191 ? -26.799 16.461 7.490 1.00 77.25 191 THR A O 1
ATOM 1512 N N . TRP A 1 192 ? -28.076 14.652 7.255 1.00 69.81 192 TRP A N 1
ATOM 1513 C CA . TRP A 1 192 ? -27.692 14.433 5.865 1.00 69.81 192 TRP A CA 1
ATOM 1514 C C . TRP A 1 192 ? -28.116 15.604 4.974 1.00 69.81 192 TRP A C 1
ATOM 1516 O O . TRP A 1 192 ? -27.350 16.036 4.115 1.00 69.81 192 TRP A O 1
ATOM 1526 N N . ALA A 1 193 ? -29.287 16.189 5.244 1.00 68.50 193 ALA A N 1
ATOM 1527 C CA . ALA A 1 193 ? -29.759 17.394 4.567 1.00 68.50 193 ALA A CA 1
ATOM 1528 C C . ALA A 1 193 ? -28.825 18.598 4.793 1.00 68.50 193 ALA A C 1
ATOM 1530 O O . ALA A 1 193 ? -28.494 19.312 3.846 1.00 68.50 193 ALA A O 1
ATOM 1531 N N . GLU A 1 194 ? -28.348 18.804 6.025 1.00 71.38 194 GLU A N 1
ATOM 1532 C CA . GLU A 1 194 ? -27.386 19.867 6.342 1.00 71.38 194 GLU A CA 1
ATOM 1533 C C . GLU A 1 194 ? -26.023 19.621 5.686 1.00 71.38 194 GLU A C 1
ATOM 1535 O O . GLU A 1 194 ? -25.434 20.537 5.112 1.00 71.38 194 GLU A O 1
ATOM 1540 N N . ARG A 1 195 ? -25.535 18.377 5.713 1.00 73.69 195 ARG A N 1
ATOM 1541 C CA . ARG A 1 195 ? -24.274 17.981 5.071 1.00 73.69 195 ARG A CA 1
ATOM 1542 C C . ARG A 1 195 ? -24.321 18.189 3.562 1.00 73.69 195 ARG A C 1
ATOM 1544 O O . ARG A 1 195 ? -23.393 18.765 2.998 1.00 73.69 195 ARG A O 1
ATOM 1551 N N . ARG A 1 196 ? -25.417 17.777 2.923 1.00 69.31 196 ARG A N 1
ATOM 1552 C CA . ARG A 1 196 ? -25.661 17.971 1.492 1.00 69.31 196 ARG A CA 1
ATOM 1553 C C . ARG A 1 196 ? -25.689 19.450 1.121 1.00 69.31 196 ARG A C 1
ATOM 1555 O O . ARG A 1 196 ? -25.002 19.836 0.186 1.00 69.31 196 ARG A O 1
ATOM 1562 N N . ALA A 1 197 ? -26.388 20.285 1.888 1.00 74.56 197 ALA A N 1
ATOM 1563 C CA . ALA A 1 197 ? -26.448 21.724 1.632 1.00 74.56 197 ALA A CA 1
ATOM 1564 C C . ALA A 1 197 ? -25.068 22.404 1.718 1.00 74.56 197 ALA A C 1
ATOM 1566 O O . ALA A 1 197 ? -24.778 23.320 0.947 1.00 74.56 197 ALA A O 1
ATOM 1567 N N . ILE A 1 198 ? -24.198 21.954 2.632 1.00 73.94 198 ILE A N 1
ATOM 1568 C CA . ILE A 1 198 ? -22.813 22.438 2.700 1.00 73.94 198 ILE A CA 1
ATOM 1569 C C . ILE A 1 198 ? -22.043 21.987 1.452 1.00 73.94 198 ILE A C 1
ATOM 1571 O O . ILE A 1 1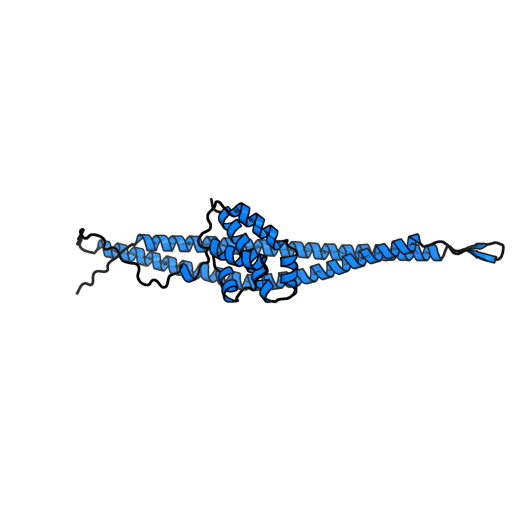98 ? -21.426 22.822 0.799 1.00 73.94 198 ILE A O 1
ATOM 1575 N N . LEU A 1 199 ? -22.113 20.703 1.083 1.00 67.38 199 LEU A N 1
ATOM 1576 C CA . LEU A 1 199 ? -21.385 20.145 -0.064 1.00 67.38 199 LEU A CA 1
ATOM 1577 C C . LEU A 1 199 ? -21.851 20.706 -1.422 1.00 67.38 199 LEU A C 1
ATOM 1579 O O . LEU A 1 199 ? -21.015 20.983 -2.278 1.00 67.38 199 LEU A O 1
ATOM 1583 N N . GLU A 1 200 ? -23.147 20.957 -1.612 1.00 71.94 200 GLU A N 1
ATOM 1584 C CA . GLU A 1 200 ? -23.687 21.601 -2.822 1.00 71.94 200 GLU A CA 1
ATOM 1585 C C . GLU A 1 200 ? -23.157 23.035 -2.990 1.00 71.94 200 GLU A C 1
ATOM 1587 O O . GLU A 1 200 ? -22.899 23.485 -4.107 1.00 71.94 200 GLU A O 1
ATOM 1592 N N . ARG A 1 201 ? -22.910 23.754 -1.887 1.00 70.38 201 ARG A N 1
ATOM 1593 C CA . ARG A 1 201 ? -22.281 25.085 -1.931 1.00 70.38 201 ARG A CA 1
ATOM 1594 C C . ARG A 1 201 ? -20.803 25.018 -2.314 1.00 70.38 201 ARG A C 1
ATOM 1596 O O . ARG A 1 201 ? -20.330 25.902 -3.029 1.00 70.38 201 ARG A O 1
ATOM 1603 N N . VAL A 1 202 ? -20.097 23.964 -1.899 1.00 65.75 202 VAL A N 1
ATOM 1604 C CA . VAL A 1 202 ? -18.720 23.688 -2.350 1.00 65.75 202 VAL A CA 1
ATOM 1605 C C . VAL A 1 202 ? -18.686 23.437 -3.851 1.00 65.75 202 VAL A C 1
ATOM 1607 O O . VAL A 1 202 ? -17.869 24.027 -4.554 1.00 65.75 202 VAL A O 1
ATOM 1610 N N . ASP A 1 203 ? -19.606 22.614 -4.357 1.00 59.34 203 ASP A N 1
ATOM 1611 C CA . ASP A 1 203 ? -19.719 22.318 -5.789 1.00 59.34 203 ASP A CA 1
ATOM 1612 C C . ASP A 1 203 ? -20.099 23.570 -6.608 1.00 59.34 203 ASP A C 1
ATOM 1614 O O . ASP A 1 203 ? -19.589 23.822 -7.706 1.00 59.34 203 ASP A O 1
ATOM 1618 N N . ALA A 1 204 ? -20.897 24.467 -6.020 1.00 71.38 204 ALA A N 1
ATOM 1619 C CA . ALA A 1 204 ? -21.181 25.791 -6.571 1.00 71.38 204 ALA A CA 1
ATOM 1620 C C . ALA A 1 204 ? -19.986 26.773 -6.510 1.00 71.38 204 ALA A C 1
ATOM 1622 O O . ALA A 1 204 ? -20.088 27.884 -7.029 1.00 71.38 204 ALA A O 1
ATOM 1623 N N . GLY A 1 205 ? -18.843 26.382 -5.931 1.00 55.56 205 GLY A N 1
ATOM 1624 C CA . GLY A 1 205 ? -17.624 27.196 -5.849 1.00 55.56 205 GLY A CA 1
ATOM 1625 C C . GLY A 1 205 ? -17.639 28.265 -4.752 1.00 55.56 205 GLY A C 1
ATOM 1626 O O . GLY A 1 205 ? -16.889 29.236 -4.838 1.00 55.56 205 GLY A O 1
ATOM 1627 N N . GLN A 1 206 ? -18.500 28.129 -3.741 1.00 69.19 206 GLN A N 1
ATOM 1628 C CA . GLN A 1 206 ? -18.553 29.057 -2.611 1.00 69.19 206 GLN A CA 1
ATOM 1629 C C . GLN A 1 206 ? -17.515 28.696 -1.541 1.00 69.19 206 GLN A C 1
ATOM 1631 O O . GLN A 1 206 ? -17.246 27.525 -1.280 1.00 69.19 206 GLN A O 1
ATOM 1636 N N . THR A 1 207 ? -16.956 29.711 -0.880 1.00 57.53 207 THR A N 1
ATOM 1637 C CA . THR A 1 207 ? -16.022 29.535 0.241 1.00 57.53 207 THR A CA 1
ATOM 1638 C C . THR A 1 207 ? -16.726 28.938 1.458 1.00 57.53 207 THR A C 1
ATOM 1640 O O . THR A 1 207 ? -17.763 29.453 1.887 1.00 57.53 207 THR A O 1
ATOM 1643 N N . ILE A 1 208 ? -16.138 27.888 2.030 1.00 69.19 208 ILE A N 1
ATOM 1644 C CA . ILE A 1 208 ? -16.640 27.197 3.223 1.00 69.19 208 ILE A CA 1
ATOM 1645 C C . ILE A 1 208 ? -16.067 27.876 4.463 1.00 69.19 208 ILE A C 1
ATOM 1647 O O . ILE A 1 208 ? -14.883 28.208 4.507 1.00 69.19 208 ILE A O 1
ATOM 1651 N N . THR A 1 209 ? -16.886 28.069 5.489 1.00 71.62 209 THR A N 1
ATOM 1652 C CA . THR A 1 209 ? -16.402 28.559 6.782 1.00 71.62 209 THR A CA 1
ATOM 1653 C C . THR A 1 209 ? -15.733 27.434 7.591 1.00 71.62 209 THR A C 1
ATOM 1655 O O . THR A 1 209 ? -16.137 26.273 7.496 1.00 71.62 209 THR A O 1
ATOM 1658 N N . PRO A 1 210 ? -14.754 27.740 8.464 1.00 59.84 210 PRO A N 1
ATOM 1659 C CA . PRO A 1 210 ? -14.111 26.732 9.317 1.00 59.84 210 PRO A CA 1
ATOM 1660 C C . PRO A 1 210 ? -15.086 25.952 10.215 1.00 59.84 210 PRO A C 1
ATOM 1662 O O . PRO A 1 210 ? -14.825 24.805 10.577 1.00 59.84 210 PRO A O 1
ATOM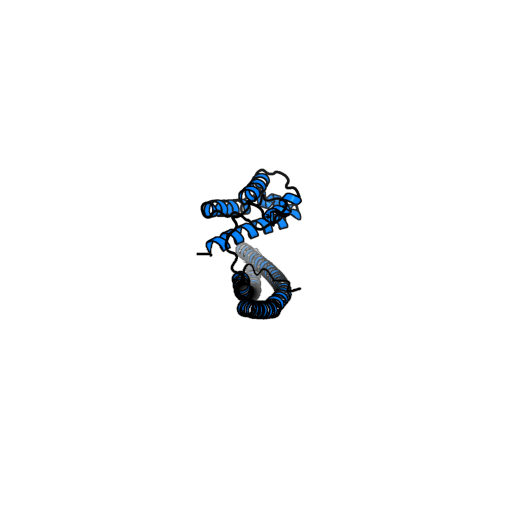 1665 N N . GLU A 1 211 ? -16.220 26.560 10.567 1.00 67.56 211 GLU A N 1
ATOM 1666 C CA . GLU A 1 211 ? -17.280 25.910 11.339 1.00 67.56 211 GLU A CA 1
ATOM 1667 C C . GLU A 1 211 ? -18.047 24.883 10.496 1.00 67.56 211 GLU A C 1
ATOM 1669 O O . GLU A 1 211 ? -18.286 23.768 10.948 1.00 67.56 211 GLU A O 1
ATOM 1674 N N . GLU A 1 212 ? -18.361 25.194 9.237 1.00 68.56 212 GLU A N 1
ATOM 1675 C CA . GLU A 1 212 ? -18.986 24.242 8.309 1.00 68.56 212 GLU A CA 1
ATOM 1676 C C . GLU A 1 212 ? -18.070 23.039 8.034 1.00 68.56 212 GLU A C 1
ATOM 1678 O O . GLU A 1 212 ? -18.548 21.904 8.000 1.00 68.56 212 GLU A O 1
ATOM 1683 N N . LEU A 1 213 ? -16.752 23.254 7.944 1.00 62.56 213 LEU A N 1
ATOM 1684 C CA . LEU A 1 213 ? -15.771 22.171 7.819 1.00 62.56 213 LEU A CA 1
ATOM 1685 C C . LEU A 1 213 ? -15.768 21.251 9.052 1.00 62.56 213 LEU A C 1
ATOM 1687 O O . LEU A 1 213 ? -15.731 20.029 8.909 1.00 62.56 213 LEU A O 1
ATOM 1691 N N . ARG A 1 214 ? -15.868 21.812 10.264 1.00 65.00 214 ARG A N 1
ATOM 1692 C CA . ARG A 1 214 ? -16.014 21.021 11.500 1.00 65.00 214 ARG A CA 1
ATOM 1693 C C . ARG A 1 214 ? -17.330 20.254 11.533 1.00 65.00 214 ARG A C 1
ATOM 1695 O O . ARG A 1 214 ? -17.342 19.094 11.936 1.00 65.00 214 ARG A O 1
ATOM 1702 N N . ARG A 1 215 ? -18.428 20.857 11.071 1.00 69.25 215 ARG A N 1
ATOM 1703 C CA . ARG A 1 215 ? -19.735 20.184 11.014 1.00 69.25 215 ARG A CA 1
ATOM 1704 C C . ARG A 1 215 ? -19.747 19.024 10.016 1.00 69.25 215 ARG A C 1
ATOM 1706 O O . ARG A 1 215 ? -20.347 17.997 10.311 1.00 69.25 215 ARG A O 1
ATOM 1713 N N . LEU A 1 216 ? -19.027 19.126 8.897 1.00 67.12 216 LEU A N 1
ATOM 1714 C CA . LEU A 1 216 ? -18.842 18.018 7.946 1.00 67.12 216 LEU A CA 1
ATOM 1715 C C . LEU A 1 216 ? -18.111 16.803 8.549 1.00 67.12 216 LEU A C 1
ATOM 1717 O O . LEU A 1 216 ? -18.257 15.691 8.041 1.00 67.12 216 LEU A O 1
ATOM 1721 N N . GLN A 1 217 ? -17.343 16.996 9.624 1.00 61.53 217 GLN A N 1
ATOM 1722 C CA . GLN A 1 217 ? -16.640 15.923 10.335 1.00 61.53 217 GLN A CA 1
ATOM 1723 C C . GLN A 1 217 ? -17.508 15.230 11.400 1.00 61.53 217 GLN A C 1
ATOM 1725 O O . GLN A 1 217 ? -17.084 14.219 11.961 1.00 61.53 217 GLN A O 1
ATOM 1730 N N . LEU A 1 218 ? -18.715 15.735 11.680 1.00 69.88 218 LEU A N 1
ATOM 1731 C CA . LEU A 1 218 ? -19.625 15.136 12.657 1.00 69.88 218 LEU A CA 1
ATOM 1732 C C . LEU A 1 218 ? -20.332 13.884 12.094 1.00 69.88 218 LEU A C 1
ATOM 1734 O O . LEU A 1 218 ? -20.546 13.776 10.879 1.00 69.88 218 LEU A O 1
ATOM 1738 N N . PRO A 1 219 ? -20.707 12.925 12.965 1.00 54.75 219 PRO A N 1
ATOM 1739 C CA . PRO A 1 219 ? -21.498 11.759 12.580 1.00 54.75 219 PRO A CA 1
ATOM 1740 C C . PRO A 1 219 ? -22.896 12.163 12.086 1.00 54.75 219 PRO A C 1
ATOM 1742 O O . PRO A 1 219 ? -23.483 13.134 12.568 1.00 54.75 219 PRO A O 1
ATOM 1745 N N . ILE A 1 220 ? -23.410 11.418 11.100 1.00 63.06 220 ILE A N 1
ATOM 1746 C CA . ILE A 1 220 ? -24.702 11.696 10.459 1.00 63.06 220 ILE A CA 1
ATOM 1747 C C . ILE A 1 220 ? -25.826 11.029 11.249 1.00 63.06 220 ILE A C 1
ATOM 1749 O O . ILE A 1 220 ? -25.780 9.817 11.465 1.00 63.06 220 ILE A O 1
ATOM 1753 N N . SER A 1 221 ? -26.831 11.803 11.655 1.00 61.75 221 SER A N 1
ATOM 1754 C CA . SER A 1 221 ? -27.905 11.334 12.542 1.00 61.75 221 SER A CA 1
ATOM 1755 C C . SER A 1 221 ? -29.143 10.777 11.833 1.00 61.75 221 SER A C 1
ATOM 1757 O O . SER A 1 221 ? -29.894 10.014 12.438 1.00 61.75 221 SER A O 1
ATOM 1759 N N . ASP A 1 222 ? -29.363 11.110 10.559 1.00 63.72 222 ASP A N 1
ATOM 1760 C CA . ASP A 1 222 ? -30.579 10.784 9.801 1.00 63.72 222 ASP A CA 1
ATOM 1761 C C . ASP A 1 222 ? -30.279 10.235 8.391 1.00 63.72 222 ASP A C 1
ATOM 1763 O O . ASP A 1 222 ? -30.639 10.808 7.365 1.00 63.72 222 ASP A O 1
ATOM 1767 N N . LEU A 1 223 ? -29.645 9.063 8.317 1.00 56.81 223 LEU A N 1
ATOM 1768 C CA . LEU A 1 223 ? -29.501 8.331 7.052 1.00 56.81 223 LEU A CA 1
ATOM 1769 C C . LEU A 1 223 ? -30.798 7.567 6.733 1.00 56.81 223 LEU A C 1
ATOM 1771 O O . LEU A 1 223 ? -31.023 6.461 7.223 1.00 56.81 223 LEU A O 1
ATOM 1775 N N . GLN A 1 224 ? -31.678 8.153 5.914 1.00 53.62 224 GLN A N 1
ATOM 1776 C CA . GLN A 1 224 ? -32.840 7.439 5.375 1.00 53.62 224 GLN A CA 1
ATOM 1777 C C . GLN A 1 224 ? -32.402 6.498 4.241 1.00 53.62 224 GLN A C 1
ATOM 1779 O O . GLN A 1 224 ? -31.852 6.931 3.232 1.00 53.62 224 GLN A O 1
ATOM 1784 N N . ALA A 1 225 ? -32.698 5.203 4.382 1.00 47.91 225 ALA A N 1
ATOM 1785 C CA . ALA A 1 225 ? -32.246 4.122 3.496 1.00 47.91 225 ALA A CA 1
ATOM 1786 C C . ALA A 1 225 ? -32.644 4.250 2.003 1.00 47.91 225 ALA A C 1
ATOM 1788 O O . ALA A 1 225 ? -32.176 3.473 1.175 1.00 47.91 225 ALA A O 1
ATOM 1789 N N . GLY A 1 226 ? -33.498 5.213 1.638 1.00 47.69 226 GLY A N 1
ATOM 1790 C CA . GLY A 1 226 ? -34.026 5.380 0.281 1.00 47.69 226 GLY A CA 1
ATOM 1791 C C . GLY A 1 226 ? -33.166 6.205 -0.687 1.00 47.69 226 GLY A C 1
ATOM 1792 O O . GLY A 1 226 ? -33.368 6.078 -1.891 1.00 47.69 226 GLY A O 1
ATOM 1793 N N . THR A 1 227 ? -32.220 7.029 -0.214 1.00 55.31 227 THR A N 1
ATOM 1794 C CA . THR A 1 227 ? -31.429 7.936 -1.085 1.00 55.31 227 THR A CA 1
ATOM 1795 C C . THR A 1 227 ? -29.962 7.527 -1.258 1.00 55.31 227 THR A C 1
ATOM 1797 O O . THR A 1 227 ? -29.277 8.055 -2.132 1.00 55.31 227 THR A O 1
ATOM 1800 N N . LEU A 1 228 ? -29.499 6.525 -0.500 1.00 58.03 228 LEU A N 1
ATOM 1801 C CA . LEU A 1 228 ? -28.088 6.122 -0.392 1.00 58.03 228 LEU A CA 1
ATOM 1802 C C . LEU A 1 228 ? -27.406 5.848 -1.742 1.00 58.03 228 LEU A C 1
ATOM 1804 O O . LEU A 1 228 ? -26.282 6.286 -1.949 1.00 58.03 228 LEU A O 1
ATOM 1808 N N . ALA A 1 229 ? -28.081 5.174 -2.678 1.00 56.91 229 ALA A N 1
ATOM 1809 C CA . ALA A 1 229 ? -27.484 4.811 -3.968 1.00 56.91 229 ALA A CA 1
ATOM 1810 C C . ALA A 1 229 ? -27.298 6.010 -4.919 1.00 56.91 229 ALA A C 1
ATOM 1812 O O . ALA A 1 229 ? -26.344 6.048 -5.694 1.00 56.91 229 ALA A O 1
ATOM 1813 N N . GLN A 1 230 ? -28.207 6.992 -4.875 1.00 60.06 230 GLN A N 1
ATOM 1814 C CA . GLN A 1 230 ? -28.077 8.227 -5.660 1.00 60.06 230 GLN A CA 1
ATOM 1815 C C . GLN A 1 230 ? -27.006 9.141 -5.057 1.00 60.06 230 GLN A C 1
ATOM 1817 O O . GLN A 1 230 ? -26.246 9.776 -5.784 1.00 60.06 230 GLN A O 1
ATOM 1822 N N . ASP A 1 231 ? -26.926 9.158 -3.729 1.00 56.84 231 ASP A N 1
ATOM 1823 C CA . ASP A 1 231 ? -25.974 9.964 -2.978 1.00 56.84 231 ASP A CA 1
ATOM 1824 C C . ASP A 1 231 ? -24.533 9.409 -3.080 1.00 56.84 231 ASP A C 1
ATOM 1826 O O . ASP A 1 231 ? -23.591 10.184 -3.231 1.00 56.84 231 ASP A O 1
ATOM 1830 N N . GLU A 1 232 ? -24.346 8.083 -3.099 1.00 63.56 232 GLU A N 1
ATOM 1831 C CA . GLU A 1 232 ? -23.063 7.411 -3.382 1.00 63.56 232 GLU A CA 1
ATOM 1832 C C . GLU A 1 232 ? -22.556 7.764 -4.791 1.00 63.56 232 GLU A C 1
ATOM 1834 O O . GLU A 1 232 ? -21.423 8.221 -4.957 1.00 63.56 232 GLU A O 1
ATOM 1839 N N . ALA A 1 233 ? -23.422 7.642 -5.803 1.00 66.50 233 ALA A N 1
ATOM 1840 C CA . ALA A 1 233 ? -23.085 7.990 -7.182 1.00 66.50 233 ALA A CA 1
ATOM 1841 C C . ALA A 1 233 ? -22.679 9.467 -7.325 1.00 66.50 233 ALA A C 1
ATOM 1843 O O . ALA A 1 233 ? -21.710 9.782 -8.018 1.00 66.50 233 ALA A O 1
ATOM 1844 N N . TRP A 1 234 ? -23.377 10.367 -6.630 1.00 66.44 234 TRP A N 1
ATOM 1845 C CA . TRP A 1 234 ? -23.059 11.793 -6.621 1.00 66.44 234 TRP A CA 1
ATOM 1846 C C . TRP A 1 234 ? -21.721 12.099 -5.926 1.00 66.44 234 TRP A C 1
ATOM 1848 O O . TRP A 1 234 ? -20.917 12.863 -6.459 1.00 66.44 234 TRP A O 1
ATOM 1858 N N . LEU A 1 235 ? -21.422 11.462 -4.788 1.00 63.50 235 LEU A N 1
ATOM 1859 C CA . LEU A 1 235 ? -20.140 11.623 -4.084 1.00 63.50 235 LEU A CA 1
ATOM 1860 C C . LEU A 1 235 ? -18.952 11.112 -4.910 1.00 63.50 235 LEU A C 1
ATOM 1862 O O . LEU A 1 235 ? -17.905 11.764 -4.951 1.00 63.50 235 LEU A O 1
ATOM 1866 N N . HIS A 1 236 ? -19.113 9.980 -5.599 1.00 67.75 236 HIS A N 1
ATOM 1867 C CA . HIS A 1 236 ? -18.104 9.479 -6.534 1.00 67.75 236 HIS A CA 1
ATOM 1868 C C . HIS A 1 236 ? -17.883 10.451 -7.697 1.00 67.75 236 HIS A C 1
ATOM 1870 O O . HIS A 1 236 ? -16.739 10.789 -8.004 1.00 67.75 236 HIS A O 1
ATOM 1876 N N . GLN A 1 237 ? -18.962 10.980 -8.279 1.00 72.00 237 GLN A N 1
ATOM 1877 C CA . GLN A 1 237 ? -18.882 11.973 -9.349 1.00 72.00 237 GLN A CA 1
ATOM 1878 C C . GLN A 1 237 ? -18.187 13.271 -8.894 1.00 72.00 237 GLN A C 1
ATOM 1880 O O . GLN A 1 237 ? -17.397 13.848 -9.644 1.00 72.00 237 GLN A O 1
ATOM 1885 N N . MET A 1 238 ? -18.426 13.714 -7.657 1.00 64.62 238 MET A N 1
ATOM 1886 C CA . MET A 1 238 ? -17.805 14.911 -7.081 1.00 64.62 238 MET A CA 1
ATOM 1887 C C . MET A 1 238 ? -16.293 14.731 -6.866 1.00 64.62 238 MET A C 1
ATOM 1889 O O . MET A 1 238 ? -15.515 15.609 -7.251 1.00 64.62 238 MET A O 1
ATOM 1893 N N . LEU A 1 239 ? -15.866 13.578 -6.330 1.00 63.59 239 LEU A N 1
ATOM 1894 C CA . LEU A 1 239 ? -14.450 13.215 -6.145 1.00 63.59 239 LEU A CA 1
ATOM 1895 C C . LEU A 1 239 ? -13.682 13.094 -7.471 1.00 63.59 239 LEU A C 1
ATOM 1897 O O . LEU A 1 239 ? -12.465 13.300 -7.512 1.00 63.59 239 LEU A O 1
ATOM 1901 N N . GLU A 1 240 ? -14.376 12.756 -8.555 1.00 67.75 240 GLU A N 1
ATOM 1902 C CA . GLU A 1 240 ? -13.789 12.618 -9.888 1.00 67.75 240 GLU A CA 1
ATOM 1903 C C . GLU A 1 240 ? -13.785 13.918 -10.708 1.00 67.75 240 GLU A C 1
ATOM 1905 O O . GLU A 1 240 ? -13.104 13.978 -11.739 1.00 67.75 240 GLU A O 1
ATOM 1910 N N . SER A 1 241 ? -14.483 14.964 -10.252 1.00 71.19 241 SER A N 1
ATOM 1911 C CA . SER A 1 241 ? -14.598 16.236 -10.971 1.00 71.19 241 SER A CA 1
ATOM 1912 C C . SER A 1 241 ? -13.262 16.995 -11.058 1.00 71.19 241 SER A C 1
ATOM 1914 O O . SER A 1 241 ? -12.482 17.059 -10.103 1.00 71.19 241 SER A O 1
ATOM 1916 N N . GLU A 1 242 ? -12.980 17.612 -12.213 1.00 53.94 242 GLU A N 1
ATOM 1917 C CA . GLU A 1 242 ? -11.765 18.427 -12.406 1.00 53.94 242 GLU A CA 1
ATOM 1918 C C . GLU A 1 242 ? -11.723 19.640 -11.470 1.00 53.94 242 GLU A C 1
ATOM 1920 O O . GLU A 1 242 ? -10.657 19.981 -10.963 1.00 53.94 242 GLU A O 1
ATOM 1925 N N . ARG A 1 243 ? -12.885 20.212 -11.133 1.00 57.19 243 ARG A N 1
ATOM 1926 C CA . ARG A 1 243 ? -13.001 21.333 -10.186 1.00 57.19 243 ARG A CA 1
ATOM 1927 C C . ARG A 1 243 ? -12.569 20.950 -8.770 1.00 57.19 243 ARG A C 1
ATOM 1929 O O . ARG A 1 243 ? -11.900 21.738 -8.107 1.00 57.19 243 ARG A O 1
ATOM 1936 N N . TYR A 1 244 ? -12.886 19.735 -8.320 1.00 58.62 244 TYR A N 1
ATOM 1937 C CA . TYR A 1 244 ? -12.391 19.209 -7.046 1.00 58.62 244 TYR A CA 1
ATOM 1938 C C . TYR A 1 244 ? -10.869 19.009 -7.076 1.00 58.62 244 TYR A C 1
ATOM 1940 O O . TYR A 1 244 ? -10.174 19.380 -6.132 1.00 58.62 244 TYR A O 1
ATOM 1948 N N . ARG A 1 245 ? -10.317 18.496 -8.184 1.00 60.38 245 ARG A N 1
ATOM 1949 C CA . ARG A 1 245 ? -8.860 18.332 -8.346 1.00 60.38 245 ARG A CA 1
ATOM 1950 C C . ARG A 1 245 ? -8.106 19.665 -8.386 1.00 60.38 245 ARG A C 1
ATOM 1952 O O . ARG A 1 245 ? -6.981 19.721 -7.893 1.00 60.38 245 ARG A O 1
ATOM 1959 N N . GLU A 1 246 ? -8.708 20.714 -8.942 1.00 55.78 246 GLU A N 1
ATOM 1960 C CA . GLU A 1 246 ? -8.156 22.073 -8.934 1.00 55.78 246 GLU A CA 1
ATOM 1961 C C . GLU A 1 246 ? -8.222 22.709 -7.538 1.00 55.78 246 GLU A C 1
ATOM 1963 O O . GLU A 1 246 ? -7.206 23.206 -7.058 1.00 55.78 246 GLU A O 1
ATOM 1968 N N . ALA A 1 247 ? -9.350 22.596 -6.825 1.00 54.44 247 ALA A N 1
ATOM 1969 C CA . ALA A 1 247 ? -9.487 23.090 -5.448 1.00 54.44 247 ALA A CA 1
ATOM 1970 C C . ALA A 1 247 ? -8.540 22.388 -4.447 1.00 54.44 247 ALA A C 1
ATOM 1972 O O . ALA A 1 247 ? -8.085 22.999 -3.481 1.00 54.44 247 ALA A O 1
ATOM 1973 N N . MET A 1 248 ? -8.199 21.118 -4.696 1.00 52.97 248 MET A N 1
ATOM 1974 C CA . MET A 1 248 ? -7.257 20.325 -3.890 1.00 52.97 248 MET A CA 1
ATOM 1975 C C . MET A 1 248 ? -5.778 20.676 -4.117 1.00 52.97 248 MET A C 1
ATOM 1977 O O . MET A 1 248 ? -4.929 20.209 -3.358 1.00 52.97 248 MET A O 1
ATOM 1981 N N . ARG A 1 249 ? -5.440 21.449 -5.158 1.00 53.06 249 ARG A N 1
ATOM 1982 C CA . ARG A 1 249 ? -4.042 21.757 -5.504 1.00 53.06 249 ARG A CA 1
ATOM 1983 C C . ARG A 1 249 ? -3.459 22.910 -4.674 1.00 53.06 249 ARG A C 1
ATOM 1985 O O . ARG A 1 249 ? -2.249 22.922 -4.462 1.00 53.06 249 ARG A O 1
ATOM 1992 N N . ASP A 1 250 ? -4.304 23.805 -4.156 1.00 49.19 250 ASP A N 1
ATOM 1993 C CA . ASP A 1 250 ? -3.863 25.105 -3.627 1.00 49.19 250 ASP A CA 1
ATOM 1994 C C . ASP A 1 250 ? -4.035 25.317 -2.105 1.00 49.19 250 ASP A C 1
ATOM 1996 O O . ASP A 1 250 ? -3.558 26.327 -1.593 1.00 49.19 250 ASP A O 1
ATOM 2000 N N . SER A 1 251 ? -4.657 24.409 -1.335 1.00 49.34 251 SER A N 1
ATOM 2001 C CA . SER A 1 251 ? -4.916 24.662 0.100 1.00 49.34 251 SER A CA 1
ATOM 2002 C C . SER A 1 251 ? -4.767 23.440 1.016 1.00 49.34 251 SER A C 1
ATOM 2004 O O . SER A 1 251 ? -5.291 22.364 0.738 1.00 49.34 251 SER A O 1
ATOM 2006 N N . GLN A 1 252 ? -4.122 23.644 2.175 1.00 49.72 252 GLN A N 1
ATOM 2007 C CA . GLN A 1 252 ? -4.069 22.699 3.307 1.00 49.72 252 GLN A CA 1
ATOM 2008 C C . GLN A 1 252 ? -5.464 22.371 3.880 1.00 49.72 252 GLN A C 1
ATOM 2010 O O . GLN A 1 252 ? -5.646 21.328 4.501 1.00 49.72 252 GLN A O 1
ATOM 2015 N N . GLU A 1 253 ? -6.472 23.218 3.644 1.00 47.19 253 GLU A N 1
ATOM 2016 C CA . GLU A 1 253 ? -7.866 22.971 4.050 1.00 47.19 253 GLU A CA 1
ATOM 2017 C C . GLU A 1 253 ? -8.539 21.871 3.207 1.00 47.19 253 GLU A C 1
ATOM 2019 O O . GLU A 1 253 ? -9.529 21.269 3.629 1.00 47.19 253 GLU A O 1
ATOM 2024 N N . ALA A 1 254 ? -7.980 21.562 2.033 1.00 52.28 254 ALA A N 1
ATOM 2025 C CA . ALA A 1 254 ? -8.546 20.605 1.092 1.00 52.28 254 ALA A CA 1
ATOM 2026 C C . ALA A 1 254 ? -8.322 19.138 1.521 1.00 52.28 254 ALA A C 1
ATOM 2028 O O . ALA A 1 254 ? -9.159 18.271 1.260 1.00 52.28 254 ALA A O 1
ATOM 2029 N N . GLU A 1 255 ? -7.253 18.857 2.275 1.00 53.81 255 GLU A N 1
ATOM 2030 C CA . GLU A 1 255 ? -6.983 17.523 2.833 1.00 53.81 255 GLU A CA 1
ATOM 2031 C C . GLU A 1 255 ? -8.098 17.095 3.809 1.00 53.81 255 GLU A C 1
ATOM 2033 O O . GLU A 1 255 ? -8.633 15.990 3.708 1.00 53.81 255 GLU A O 1
ATOM 2038 N N . GLY A 1 256 ? -8.579 18.031 4.638 1.00 57.69 256 GLY A N 1
ATOM 2039 C CA . GLY A 1 256 ? -9.712 17.806 5.540 1.00 57.69 256 GLY A CA 1
ATOM 2040 C C . GLY A 1 256 ? -11.050 17.590 4.822 1.00 57.69 256 GLY A C 1
ATOM 2041 O O . GLY A 1 256 ? -11.900 16.849 5.319 1.00 57.69 256 GLY A O 1
ATOM 2042 N N . LEU A 1 257 ? -11.242 18.189 3.641 1.00 58.62 257 LEU A N 1
ATOM 2043 C CA . LEU A 1 257 ? -12.446 17.996 2.827 1.00 58.62 257 LEU A CA 1
ATOM 2044 C C . LEU A 1 257 ? -12.472 16.602 2.183 1.00 58.62 257 LEU A C 1
ATOM 2046 O O . LEU A 1 257 ? -13.510 15.940 2.167 1.00 58.62 257 LEU A O 1
ATOM 2050 N N . LYS A 1 258 ? -11.321 16.136 1.683 1.00 66.12 258 LYS A N 1
ATOM 2051 C CA . LYS A 1 258 ? -11.165 14.777 1.149 1.00 66.12 258 LYS A CA 1
ATOM 2052 C C . LYS A 1 258 ? -11.434 13.723 2.216 1.00 66.12 258 LYS A C 1
ATOM 2054 O O . LYS A 1 258 ? -12.192 12.786 1.967 1.00 66.12 258 LYS A O 1
ATOM 2059 N N . ASP A 1 259 ? -10.862 13.903 3.400 1.00 62.12 259 ASP A N 1
ATOM 2060 C CA . ASP A 1 259 ? -11.066 12.987 4.519 1.00 62.12 259 ASP A CA 1
ATOM 2061 C C . ASP A 1 259 ? -12.529 12.975 4.979 1.00 62.12 259 ASP A C 1
ATOM 2063 O O . ASP A 1 259 ? -13.085 11.906 5.236 1.00 62.12 259 ASP A O 1
ATOM 2067 N N . ALA A 1 260 ? -13.199 14.133 4.985 1.00 58.53 260 ALA A N 1
ATOM 2068 C CA . ALA A 1 260 ? -14.626 14.220 5.280 1.00 58.53 260 ALA A CA 1
ATOM 2069 C C . ALA A 1 260 ? -15.499 13.520 4.218 1.00 58.53 260 ALA A C 1
ATOM 2071 O O . ALA A 1 260 ? -16.467 12.845 4.574 1.00 58.53 260 ALA A O 1
ATOM 2072 N N . LEU A 1 261 ? -15.176 13.633 2.925 1.00 63.31 261 LEU A N 1
ATOM 2073 C CA . LEU A 1 261 ? -15.906 12.945 1.849 1.00 63.31 261 LEU A CA 1
ATOM 2074 C C . LEU A 1 261 ? -15.701 11.423 1.897 1.00 63.31 261 LEU A C 1
ATOM 2076 O O . LEU A 1 261 ? -16.665 10.666 1.795 1.00 63.31 261 LEU A O 1
ATOM 2080 N N . LEU A 1 262 ? -14.471 10.962 2.143 1.00 66.06 262 LEU A N 1
ATOM 2081 C CA . LEU A 1 262 ? -14.172 9.538 2.321 1.00 66.06 262 LEU A CA 1
ATOM 2082 C C . LEU A 1 262 ? -14.827 8.960 3.584 1.00 66.06 262 LEU A C 1
ATOM 2084 O O . LEU A 1 262 ? -15.279 7.815 3.574 1.00 66.06 262 LEU A O 1
ATOM 2088 N N . ALA A 1 263 ? -14.918 9.742 4.663 1.00 64.31 263 ALA A N 1
ATOM 2089 C CA . ALA A 1 263 ? -15.650 9.351 5.864 1.00 64.31 263 ALA A CA 1
ATOM 2090 C C . ALA A 1 263 ? -17.163 9.222 5.605 1.00 64.31 263 ALA A C 1
ATOM 2092 O O . ALA A 1 263 ? -17.786 8.307 6.141 1.00 64.31 263 ALA A O 1
ATOM 2093 N N . ALA A 1 264 ? -17.745 10.084 4.758 1.00 59.47 264 ALA A N 1
ATOM 2094 C CA . ALA A 1 264 ? -19.151 9.979 4.352 1.00 59.47 264 ALA A CA 1
ATOM 2095 C C . ALA A 1 264 ? -19.427 8.678 3.583 1.00 59.47 264 ALA A C 1
ATOM 2097 O O . ALA A 1 264 ? -20.365 7.960 3.921 1.00 59.47 264 ALA A O 1
ATOM 2098 N N . LEU A 1 265 ? -18.578 8.346 2.603 1.00 63.22 265 LEU A N 1
ATOM 2099 C CA . LEU A 1 265 ? -18.690 7.110 1.819 1.00 63.22 265 LEU A CA 1
ATOM 2100 C C . LEU A 1 265 ? -18.592 5.864 2.709 1.00 63.22 265 LEU A C 1
ATOM 2102 O O . LEU A 1 265 ? -19.447 4.986 2.647 1.00 63.22 265 LEU A O 1
ATOM 2106 N N . LYS A 1 266 ? -17.622 5.832 3.632 1.00 67.88 266 LYS A N 1
ATOM 2107 C CA . LYS A 1 266 ? -17.484 4.726 4.595 1.00 67.88 266 LYS A CA 1
ATOM 2108 C C . LYS A 1 266 ? -18.696 4.577 5.516 1.00 67.88 266 LYS A C 1
ATOM 2110 O O . LYS A 1 266 ? -19.048 3.456 5.875 1.00 67.88 266 LYS A O 1
ATOM 2115 N N . ALA A 1 267 ? -19.326 5.682 5.917 1.00 59.19 267 ALA A N 1
ATOM 2116 C CA . ALA A 1 267 ? -20.541 5.634 6.724 1.00 59.19 267 ALA A CA 1
ATOM 2117 C C . ALA A 1 267 ? -21.717 5.041 5.928 1.00 59.19 267 ALA A C 1
ATOM 2119 O O . ALA A 1 267 ? -22.441 4.201 6.457 1.00 59.19 267 ALA A O 1
ATOM 2120 N N . ILE A 1 268 ? -21.870 5.422 4.656 1.00 57.47 268 ILE A N 1
ATOM 2121 C CA . ILE A 1 268 ? -22.890 4.877 3.747 1.00 57.47 268 ILE A CA 1
ATOM 2122 C C . ILE A 1 268 ? -22.702 3.361 3.558 1.00 57.47 268 ILE A C 1
ATOM 2124 O O . ILE A 1 268 ? -23.654 2.600 3.746 1.00 57.47 268 ILE A O 1
ATOM 2128 N N . ASP A 1 269 ? -21.472 2.908 3.298 1.00 61.00 269 ASP A N 1
ATOM 2129 C CA . ASP A 1 269 ? -21.144 1.481 3.154 1.00 61.00 269 ASP A CA 1
ATOM 2130 C C . ASP A 1 269 ? -21.393 0.681 4.439 1.00 61.00 269 ASP A C 1
ATOM 2132 O O . ASP A 1 269 ? -21.954 -0.418 4.408 1.00 61.00 269 ASP A O 1
ATOM 2136 N N . TYR A 1 270 ? -21.026 1.246 5.594 1.00 60.72 270 TYR A N 1
ATOM 2137 C CA . TYR A 1 270 ? -21.272 0.630 6.897 1.00 60.72 270 TYR A CA 1
ATOM 2138 C C . TYR A 1 270 ? -22.769 0.400 7.142 1.00 60.72 270 TYR A C 1
ATOM 2140 O O . TYR A 1 270 ? -23.165 -0.684 7.573 1.00 60.72 270 TYR A O 1
ATOM 2148 N N . TRP A 1 271 ? -23.621 1.373 6.812 1.00 50.03 271 TRP A N 1
ATOM 2149 C CA . TRP A 1 271 ? -25.071 1.234 6.966 1.00 50.03 271 TRP A CA 1
ATOM 2150 C C . TRP A 1 271 ? -25.691 0.223 5.996 1.00 50.03 271 TRP A C 1
ATOM 2152 O O . TRP A 1 271 ? -26.636 -0.461 6.374 1.00 50.03 271 TRP A O 1
ATOM 2162 N N . ARG A 1 272 ? -25.127 0.050 4.795 1.00 52.56 272 ARG A N 1
ATOM 2163 C CA . ARG A 1 272 ? -25.540 -0.986 3.830 1.00 52.56 272 ARG A CA 1
ATOM 2164 C C . ARG A 1 272 ? -25.204 -2.409 4.291 1.00 52.56 272 ARG A C 1
ATOM 2166 O O . ARG A 1 272 ? -25.863 -3.359 3.877 1.00 52.56 272 ARG A O 1
ATOM 2173 N N . SER A 1 273 ? -24.173 -2.556 5.124 1.00 52.31 273 SER A N 1
ATOM 2174 C CA . SER A 1 273 ? -23.732 -3.849 5.667 1.00 52.31 273 SER A CA 1
ATOM 2175 C C . SER A 1 273 ? -24.550 -4.335 6.871 1.00 52.31 273 SER A C 1
ATOM 2177 O O . SER A 1 273 ? -24.410 -5.491 7.276 1.00 52.31 273 SER A O 1
ATOM 2179 N N . LYS A 1 274 ? -25.415 -3.480 7.437 1.00 44.97 274 LYS A N 1
ATOM 2180 C CA . LYS A 1 274 ? -26.372 -3.879 8.474 1.00 44.97 274 LYS A CA 1
ATOM 2181 C C . LYS A 1 274 ? -27.635 -4.476 7.827 1.00 44.97 274 LYS A C 1
ATOM 2183 O O . LYS A 1 274 ? -28.181 -3.842 6.927 1.00 44.97 274 LYS A O 1
ATOM 2188 N N . PRO A 1 275 ? -28.077 -5.671 8.257 1.00 42.53 275 PRO A N 1
ATOM 2189 C CA . PRO A 1 275 ? -29.312 -6.295 7.784 1.00 42.53 275 PRO A CA 1
ATOM 2190 C C . PRO A 1 275 ? -30.571 -5.548 8.237 1.00 42.53 275 PRO A C 1
ATOM 2192 O O . PRO A 1 275 ? -30.539 -4.926 9.326 1.00 42.53 275 PRO A O 1
#

Nearest PDB structures (foldseek):
  8aud-assembly2_B  TM=6.411E-01  e=8.006E-01  Corynebacterium glutamicum ATCC 13032
  8aud-assembly1_A  TM=5.611E-01  e=4.071E-01  Corynebacterium glutamicum ATCC 13032
  7nna-assembly1_A  TM=5.697E-01  e=3.436E+00  Klebsiella pneumoniae
  5nen-assembly1_B  TM=5.119E-01  e=5.488E+00  Serratia marcescens
  8i21-assembly1_A  TM=2.629E-01  e=2.042E+00  Saccharomyces cerevisiae S288C

Mean predicted aligned error: 17.96 Å

Secondary structure (DSSP, 8-state):
---------SHHHHHHHHHHHHHHHHHHHHHHHHHHHHHHHHHHHHHHHHHHHHHHHHHHHHHHHHHHHHHHHHTT-EE-TTS-EE----HHHHHHHHHHHHHHHHHHHHHHHHHHHHHHHHHHHHHHHHHHHHHHHHHHHHHHHHHHHHHHHHHHHHHHHHHS--------------------GGGG-B-HHHHHHHHHHHHTTPPPPHHHHHHHTSPBS---TTSHHHHHHHHHHHHH-HHHHHHTTS-THHHHHHHHHHHHHHHHHHHHT--

Radius of gyration: 34.05 Å; Cα contacts (8 Å, |Δi|>4): 142; chains: 1; bounding box: 91×38×114 Å

Sequence (275 aa):
MSASAHVQSIQALDDLKGALGRFRGEAQEALGAAEQEIRRTQDWLQERLNYWQNEVNRRQEEVRRAAAALARCQASGYTDREGRYHAPDCTAYEHTLQQAQRRLQEAEMELVNVRRWLAQVHQAAADYQVQARRLRELTTTQTEKAQAFLGQAVVDLERYLAVAPLSVSVIGTPPSIQSGASVSARQLEITWAERRAILERVDAGQTITPEELRRLQLPISDLQAGTLAQDEAWLHQMLESERYREAMRDSQEAEGLKDALLAALKAIDYWRSKP